Protein AF-A0A945RX82-F1 (afdb_monomer_lite)

Secondary structure (DSSP, 8-state):
-------------------HHHHHHHHHHHHHHHHHHHHHHHHHHHHHHHHHHHHHHHHHHHHHH-BGGGTB-HHHHHHSS--SSGGGGTS-TTSPBPB-TTSGGG--BSB----SSS-TTGGGB-TTS-BPEE-TTTT--EEE-TTTT-TTSTT-EEESSS---SEEEEEEEEES-TT--EEEEEEEEETTEEEEEEE-SSSEEEEEEESEEEEEEEEESSSTTPEEEEEEEEEE-SSEEEEEEEPPPP---PPP-

Structure (mmCIF, N/CA/C/O backbone):
data_AF-A0A945RX82-F1
#
_entry.id   AF-A0A945RX82-F1
#
loop_
_atom_site.group_PDB
_atom_site.id
_atom_site.type_symbol
_atom_site.label_atom_id
_atom_site.label_alt_id
_atom_site.label_comp_id
_atom_site.label_asym_id
_atom_site.label_entity_id
_atom_site.label_seq_id
_atom_site.pdbx_PDB_ins_code
_atom_site.Cartn_x
_atom_site.Cartn_y
_atom_site.Cartn_z
_atom_site.occupancy
_atom_site.B_iso_or_equiv
_atom_site.auth_seq_id
_atom_site.auth_comp_id
_atom_site.auth_asym_id
_atom_site.auth_atom_id
_atom_site.pdbx_PDB_model_num
ATOM 1 N N . MET A 1 1 ? -90.739 -0.731 50.845 1.00 45.44 1 MET A N 1
ATOM 2 C CA . MET A 1 1 ? -90.109 -1.583 49.808 1.00 45.44 1 MET A CA 1
ATOM 3 C C . MET A 1 1 ? -88.637 -1.192 49.695 1.00 45.44 1 MET A C 1
ATOM 5 O O . MET A 1 1 ? -88.349 -0.037 49.974 1.00 45.44 1 MET A O 1
ATOM 9 N N . PRO A 1 2 ? -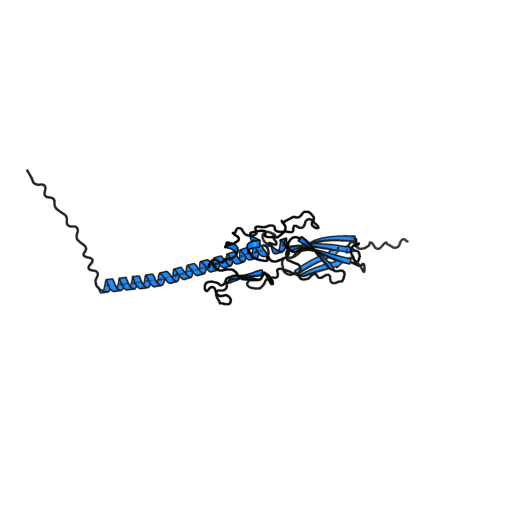87.724 -2.152 49.470 1.00 56.03 2 PRO A N 1
ATOM 10 C CA . PRO A 1 2 ? -86.631 -2.432 50.405 1.00 56.03 2 PRO A CA 1
ATOM 11 C C . PRO A 1 2 ? -85.306 -1.725 50.093 1.00 56.03 2 PRO A C 1
ATOM 13 O O . PRO A 1 2 ? -84.995 -1.409 48.948 1.00 56.03 2 PRO A O 1
ATOM 16 N N . GLU A 1 3 ? -84.527 -1.527 51.157 1.00 50.81 3 GLU A N 1
ATOM 17 C CA . GLU A 1 3 ? -83.170 -0.989 51.152 1.00 50.81 3 GLU A CA 1
ATOM 18 C C . GLU A 1 3 ? -82.205 -1.892 50.372 1.00 50.81 3 GLU A C 1
ATOM 20 O O . GLU A 1 3 ? -82.108 -3.101 50.599 1.00 50.81 3 GLU A O 1
ATOM 25 N N . CYS A 1 4 ? -81.470 -1.285 49.441 1.00 57.72 4 CYS A N 1
ATOM 26 C CA . CYS A 1 4 ? -80.463 -1.949 48.627 1.00 57.72 4 CYS A CA 1
ATOM 27 C C . CYS A 1 4 ? -79.138 -2.008 49.409 1.00 57.72 4 CYS A C 1
ATOM 29 O O . CYS A 1 4 ? -78.383 -1.037 49.470 1.00 57.72 4 CYS A O 1
ATOM 31 N N . GLY A 1 5 ? -78.879 -3.146 50.056 1.00 53.62 5 GLY A N 1
ATOM 32 C CA . GLY A 1 5 ? -77.671 -3.398 50.843 1.00 53.62 5 GLY A CA 1
ATOM 33 C C . GLY A 1 5 ? -76.433 -3.639 49.973 1.00 53.62 5 GLY A C 1
ATOM 34 O O . GLY A 1 5 ? -76.281 -4.690 49.349 1.00 53.62 5 GLY A O 1
ATOM 35 N N . PHE A 1 6 ? -75.503 -2.685 49.982 1.00 58.53 6 PHE A N 1
ATOM 36 C CA . PHE A 1 6 ? -74.199 -2.783 49.326 1.00 58.53 6 PHE A CA 1
ATOM 37 C C . PHE A 1 6 ? -73.251 -3.694 50.132 1.00 58.53 6 PHE A C 1
ATOM 39 O O . PHE A 1 6 ? -72.536 -3.251 51.033 1.00 58.53 6 PHE A O 1
ATOM 46 N N . ARG A 1 7 ? -73.232 -4.999 49.820 1.00 59.47 7 ARG A N 1
ATOM 47 C CA . ARG A 1 7 ? -72.226 -5.943 50.343 1.00 59.47 7 ARG A CA 1
ATOM 48 C C . ARG A 1 7 ? -70.856 -5.644 49.724 1.00 59.47 7 ARG A C 1
ATOM 50 O O . ARG A 1 7 ? -70.555 -6.093 48.619 1.00 59.47 7 ARG A O 1
ATOM 57 N N . ARG A 1 8 ? -69.988 -4.952 50.467 1.00 59.50 8 ARG A N 1
ATOM 58 C CA . ARG A 1 8 ? -68.546 -4.910 50.178 1.00 59.50 8 ARG A CA 1
ATOM 59 C C . ARG A 1 8 ? -67.962 -6.317 50.343 1.00 59.50 8 ARG A C 1
ATOM 61 O O . ARG A 1 8 ? -67.777 -6.783 51.463 1.00 59.50 8 ARG A O 1
ATOM 68 N N . ARG A 1 9 ? -67.659 -6.998 49.232 1.00 62.44 9 ARG A N 1
ATOM 69 C CA . ARG A 1 9 ? -66.735 -8.142 49.237 1.00 62.44 9 ARG A CA 1
ATOM 70 C C . ARG A 1 9 ? -65.340 -7.603 49.545 1.00 62.44 9 ARG A C 1
ATOM 72 O O . ARG A 1 9 ? -64.728 -6.962 48.696 1.00 62.44 9 ARG A O 1
ATOM 79 N N . MET A 1 10 ? -64.860 -7.838 50.763 1.00 52.25 10 MET A N 1
ATOM 80 C CA . MET A 1 10 ? -63.439 -7.714 51.073 1.00 52.25 10 MET A CA 1
ATOM 81 C C . MET A 1 10 ? -62.694 -8.775 50.259 1.00 52.25 10 MET A C 1
ATOM 83 O O . MET A 1 10 ? -62.924 -9.970 50.437 1.00 52.25 10 MET A O 1
ATOM 87 N N . LEU A 1 11 ? -61.839 -8.335 49.337 1.00 57.84 11 LEU A N 1
ATOM 88 C CA . LEU A 1 11 ? -60.805 -9.194 48.773 1.00 57.84 11 LEU A CA 1
ATOM 89 C C . LEU A 1 11 ? -59.853 -9.581 49.916 1.00 57.84 11 LEU A C 1
ATOM 91 O O . LEU A 1 11 ? -59.492 -8.701 50.706 1.00 57.84 11 LEU A O 1
ATOM 95 N N . PRO A 1 12 ? -59.454 -10.858 50.037 1.00 52.34 12 PRO A N 1
ATOM 96 C CA . PRO A 1 12 ? -58.442 -11.249 51.003 1.00 52.34 12 PRO A CA 1
ATOM 97 C C . PRO A 1 12 ? -57.158 -10.474 50.695 1.00 52.34 12 PRO A C 1
ATOM 99 O O . PRO A 1 12 ? -56.583 -10.592 49.613 1.00 52.34 12 PRO A O 1
ATOM 102 N N . ARG A 1 13 ? -56.728 -9.644 51.649 1.00 54.38 13 ARG A N 1
ATOM 103 C CA . ARG A 1 13 ? -55.360 -9.132 51.681 1.00 54.38 13 ARG A CA 1
ATOM 104 C C . ARG A 1 13 ? -54.461 -10.343 51.892 1.00 54.38 13 ARG A C 1
ATOM 106 O O . ARG A 1 13 ? -54.449 -10.915 52.975 1.00 54.38 13 ARG A O 1
ATOM 113 N N . ALA A 1 14 ? -53.748 -10.749 50.848 1.00 54.94 14 ALA A N 1
ATOM 114 C CA . ALA A 1 14 ? -52.583 -11.598 51.009 1.00 54.94 14 ALA A CA 1
ATOM 115 C C . ALA A 1 14 ? -51.533 -10.768 51.757 1.00 54.94 14 ALA A C 1
ATOM 117 O O . ALA A 1 14 ? -50.885 -9.899 51.174 1.00 54.94 14 ALA A O 1
ATOM 118 N N . GLU A 1 15 ? -51.431 -10.967 53.068 1.00 58.09 15 GLU A N 1
ATOM 119 C CA . GLU A 1 15 ? -50.293 -10.478 53.834 1.00 58.09 15 GLU A CA 1
ATOM 120 C C . GLU A 1 15 ? -49.067 -11.284 53.396 1.00 58.09 15 GLU A C 1
ATOM 122 O O . GLU A 1 15 ? -48.858 -12.415 53.829 1.00 58.09 15 GLU A O 1
ATOM 127 N N . LEU A 1 16 ? -48.269 -10.718 52.487 1.00 56.62 16 LEU A N 1
ATOM 128 C CA . LEU A 1 16 ? -46.907 -11.184 52.242 1.00 56.62 16 LEU A CA 1
ATOM 129 C C . LEU A 1 16 ? -46.054 -10.810 53.459 1.00 56.62 16 LEU A C 1
ATOM 131 O O . LEU A 1 16 ? -45.330 -9.817 53.459 1.00 56.62 16 LEU A O 1
ATOM 135 N N . GLY A 1 17 ? -46.168 -11.602 54.522 1.00 57.03 17 GLY A N 1
ATOM 136 C CA . GLY A 1 17 ? -45.203 -11.613 55.610 1.00 57.03 17 GLY A CA 1
ATOM 137 C C . GLY A 1 17 ? -43.915 -12.258 55.116 1.00 57.03 17 GLY A C 1
ATOM 138 O O . GLY A 1 17 ? -43.690 -13.437 55.369 1.00 57.03 17 GLY A O 1
ATOM 139 N N . ALA A 1 18 ? -43.096 -11.513 54.369 1.00 63.62 18 ALA A N 1
ATOM 140 C CA . ALA A 1 18 ? -41.761 -11.970 54.003 1.00 63.62 18 ALA A CA 1
ATOM 141 C C . ALA A 1 18 ? -40.969 -12.186 55.295 1.00 63.62 18 ALA A C 1
ATOM 143 O O . ALA A 1 18 ? -40.738 -11.249 56.065 1.00 63.62 18 ALA A O 1
ATOM 144 N N . SER A 1 19 ? -40.596 -13.434 55.563 1.00 83.00 19 SER A N 1
ATOM 145 C CA . SER A 1 19 ? -39.793 -13.742 56.738 1.00 83.00 19 SER A CA 1
ATOM 146 C C . SER A 1 19 ? -38.407 -13.098 56.581 1.00 83.00 19 SER A C 1
ATOM 148 O O . SER A 1 19 ? -37.850 -13.061 55.483 1.00 83.00 19 SER A O 1
ATOM 150 N N . LEU A 1 20 ? -37.837 -12.577 57.675 1.00 78.50 20 LEU A N 1
ATOM 151 C CA . LEU A 1 20 ? -36.469 -12.031 57.705 1.00 78.50 20 LEU A CA 1
ATOM 152 C C . LEU A 1 20 ? -35.441 -12.876 56.913 1.00 78.50 20 LEU A C 1
ATOM 154 O O . LEU A 1 20 ? -34.701 -12.287 56.127 1.00 78.50 20 LEU A O 1
ATOM 158 N N . PRO A 1 21 ? -35.391 -14.222 57.037 1.00 84.81 21 PRO A N 1
ATOM 159 C CA . PRO A 1 21 ? -34.444 -15.033 56.263 1.00 84.81 21 PRO A CA 1
ATOM 160 C C . PRO A 1 21 ? -34.704 -15.037 54.748 1.00 84.81 21 PRO A C 1
ATOM 162 O O . PRO A 1 21 ? -33.758 -15.087 53.969 1.00 84.81 21 PRO A O 1
ATOM 165 N N . GLU A 1 22 ? -35.954 -14.942 54.307 1.00 80.94 22 GLU A N 1
ATOM 166 C CA . GLU A 1 22 ? -36.323 -14.931 52.886 1.00 80.94 22 GLU A CA 1
ATOM 167 C C . GLU A 1 22 ? -35.919 -13.614 52.210 1.00 80.94 22 GLU A C 1
ATOM 169 O O . GLU A 1 22 ? -35.390 -13.605 51.097 1.00 80.94 22 GLU A O 1
ATOM 174 N N . LEU A 1 23 ? -36.056 -12.505 52.942 1.00 83.56 23 LEU A N 1
ATOM 175 C CA . LEU A 1 23 ? -35.594 -11.186 52.512 1.00 83.56 23 LEU A CA 1
ATOM 176 C C . LEU A 1 23 ? -34.057 -11.131 52.422 1.00 83.56 23 LEU A C 1
ATOM 178 O O . LEU A 1 23 ? -33.517 -10.539 51.488 1.00 83.56 23 LEU A O 1
ATOM 182 N N . VAL A 1 24 ? -33.350 -11.815 53.332 1.00 85.62 24 VAL A N 1
ATOM 183 C CA . VAL A 1 24 ? -31.881 -11.952 53.293 1.00 85.62 24 VAL A CA 1
ATOM 184 C C . VAL A 1 24 ? -31.420 -12.811 52.109 1.00 85.62 24 VAL A C 1
ATOM 186 O O . VAL A 1 24 ? -30.482 -12.422 51.415 1.00 85.62 24 VAL A O 1
ATOM 189 N N . ILE A 1 25 ? -32.085 -13.938 51.827 1.00 86.44 25 ILE A N 1
ATOM 190 C CA . ILE A 1 25 ? -31.752 -14.803 50.680 1.00 86.44 25 ILE A CA 1
ATOM 191 C C . ILE A 1 25 ? -32.001 -14.073 49.356 1.00 86.44 25 ILE A C 1
ATOM 193 O O . ILE A 1 25 ? -31.150 -14.114 48.466 1.00 86.44 25 ILE A O 1
ATOM 197 N N . LEU A 1 26 ? -33.124 -13.360 49.224 1.00 86.88 26 LEU A N 1
ATOM 198 C CA . LEU A 1 26 ? -33.425 -12.579 48.025 1.00 86.88 26 LEU A CA 1
ATOM 199 C C . LEU A 1 26 ? -32.407 -11.449 47.822 1.00 86.88 26 LEU A C 1
ATOM 201 O O . LEU A 1 26 ? -31.893 -11.288 46.717 1.00 86.88 26 LEU A O 1
ATOM 205 N N . ALA A 1 27 ? -32.069 -10.705 48.880 1.00 83.81 27 ALA A N 1
ATOM 206 C CA . ALA A 1 27 ? -31.057 -9.651 48.814 1.00 83.81 27 ALA A CA 1
ATOM 207 C C . ALA A 1 27 ? -29.680 -10.206 48.415 1.00 83.81 27 ALA A C 1
ATOM 209 O O . ALA A 1 27 ? -28.992 -9.605 47.589 1.00 83.81 27 ALA A O 1
ATOM 210 N N . PHE A 1 28 ? -29.302 -11.376 48.938 1.00 87.31 28 PHE A N 1
ATOM 211 C CA . PHE A 1 28 ? -28.062 -12.054 48.569 1.00 87.31 28 PHE A CA 1
ATOM 212 C C . PHE A 1 28 ? -28.058 -12.491 47.096 1.00 87.31 28 PHE A C 1
ATOM 214 O O . PHE A 1 28 ? -27.100 -12.211 46.378 1.00 87.31 28 PHE A O 1
ATOM 221 N N . LEU A 1 29 ? -29.136 -13.114 46.608 1.00 83.75 29 LEU A N 1
ATOM 222 C CA . LEU A 1 29 ? -29.251 -13.541 45.208 1.00 83.75 29 LEU A CA 1
ATOM 223 C C . LEU A 1 29 ? -29.252 -12.359 44.234 1.00 83.75 29 LEU A C 1
ATOM 225 O O . LEU A 1 29 ? -28.604 -12.429 43.190 1.00 83.75 29 LEU A O 1
ATOM 229 N N . VAL A 1 30 ? -29.927 -11.260 44.581 1.00 82.88 30 VAL A N 1
ATOM 230 C CA . VAL A 1 30 ? -29.902 -10.024 43.788 1.00 82.88 30 VAL A CA 1
ATOM 231 C C . VAL A 1 30 ? -28.494 -9.429 43.778 1.00 82.88 30 VAL A C 1
ATOM 233 O O . VAL A 1 30 ? -27.994 -9.094 42.709 1.00 82.88 30 VAL A O 1
ATOM 236 N N . ALA A 1 31 ? -27.814 -9.354 44.926 1.00 78.00 31 ALA A N 1
ATOM 237 C CA . ALA A 1 31 ? -26.447 -8.837 44.997 1.00 78.00 31 ALA A CA 1
ATOM 238 C C . ALA A 1 31 ? -25.464 -9.672 44.154 1.00 78.00 31 ALA A C 1
ATOM 240 O O . ALA A 1 31 ? -24.697 -9.113 43.369 1.00 78.00 31 ALA A O 1
ATOM 241 N N . VAL A 1 32 ? -25.523 -11.005 44.254 1.00 77.75 32 VAL A N 1
ATOM 242 C CA . VAL A 1 32 ? -24.688 -11.918 43.453 1.00 77.75 32 VAL A CA 1
ATOM 243 C C . VAL A 1 32 ? -25.028 -11.822 41.961 1.00 77.75 32 VAL A C 1
ATOM 245 O O . VAL A 1 32 ? -24.122 -11.764 41.128 1.00 77.75 32 VAL A O 1
ATOM 248 N N . GLY A 1 33 ? -26.315 -11.747 41.610 1.00 69.62 33 GLY A N 1
ATOM 249 C CA . GLY A 1 33 ? -26.771 -11.603 40.225 1.00 69.62 33 GLY A CA 1
ATOM 250 C C . GLY A 1 33 ? -26.318 -10.292 39.575 1.00 69.62 33 GLY A C 1
ATOM 251 O O . GLY A 1 33 ? -25.855 -10.297 38.433 1.00 69.62 33 GLY A O 1
ATOM 252 N N . LEU A 1 34 ? -26.379 -9.179 40.314 1.00 71.44 34 LEU A N 1
ATOM 253 C CA . LEU A 1 34 ? -25.907 -7.872 39.846 1.00 71.44 34 LEU A CA 1
ATOM 254 C C . LEU A 1 34 ? -24.382 -7.850 39.650 1.00 71.44 34 LEU A C 1
ATOM 256 O O . LEU A 1 34 ? -23.911 -7.324 38.643 1.00 71.44 34 LEU A O 1
ATOM 260 N N . LEU A 1 35 ? -23.609 -8.466 40.553 1.00 63.44 35 LEU A N 1
ATOM 261 C CA . LEU A 1 35 ? -22.146 -8.556 40.434 1.00 63.44 35 LEU A CA 1
ATOM 262 C C . LEU A 1 35 ? -21.706 -9.423 39.240 1.00 63.44 35 LEU A C 1
ATOM 264 O O . LEU A 1 35 ? -20.811 -9.032 38.491 1.00 63.44 35 LEU A O 1
ATOM 268 N N . GLY A 1 36 ? -22.352 -10.574 39.022 1.00 63.72 36 GLY A N 1
ATOM 269 C CA . GLY A 1 36 ? -22.030 -11.470 37.905 1.00 63.72 36 GLY A CA 1
ATOM 270 C C . GLY A 1 36 ? -22.381 -10.895 36.525 1.00 63.72 36 GLY A C 1
ATOM 271 O O . GLY A 1 36 ? -21.623 -11.071 35.569 1.00 63.72 36 GLY A O 1
ATOM 272 N N . GLY A 1 37 ? -23.499 -10.168 36.412 1.00 64.38 37 GLY A N 1
ATOM 273 C CA . GLY A 1 37 ? -23.963 -9.596 35.142 1.00 64.38 37 GLY A CA 1
ATOM 274 C C . GLY A 1 37 ? -23.051 -8.501 34.572 1.00 64.38 37 GLY A C 1
ATOM 275 O O . GLY A 1 37 ? -22.829 -8.450 33.361 1.00 64.38 37 GLY A O 1
ATOM 276 N N . VAL A 1 38 ? -22.471 -7.657 35.433 1.00 69.62 38 VAL A N 1
ATOM 277 C CA . VAL A 1 38 ? -21.608 -6.536 35.011 1.00 69.62 38 VAL A CA 1
ATOM 278 C C . VAL A 1 38 ? -20.300 -7.030 34.380 1.00 69.62 38 VAL A C 1
ATOM 280 O O . VAL A 1 38 ? -19.895 -6.521 33.334 1.00 69.62 38 VAL A O 1
ATOM 283 N N . SER A 1 39 ? -19.672 -8.064 34.950 1.00 75.94 39 SER A N 1
ATOM 284 C CA . SER A 1 39 ? -18.416 -8.621 34.425 1.00 75.94 39 SER A CA 1
ATOM 285 C C . SER A 1 39 ? -18.594 -9.233 33.028 1.00 75.94 39 SER A C 1
ATOM 287 O O . SER A 1 39 ? -17.802 -8.965 32.120 1.00 75.94 39 SER A O 1
ATOM 289 N N . ALA A 1 40 ? -19.674 -9.989 32.804 1.00 75.62 40 ALA A N 1
ATOM 290 C CA . ALA A 1 40 ? -19.949 -10.592 31.500 1.00 75.62 40 ALA A CA 1
ATOM 291 C C . ALA A 1 40 ? -20.179 -9.535 30.401 1.00 75.62 40 ALA A C 1
ATOM 293 O O . ALA A 1 40 ? -19.632 -9.657 29.302 1.00 75.62 40 ALA A O 1
ATOM 294 N N . ALA A 1 41 ? -20.932 -8.471 30.705 1.00 79.00 41 ALA A N 1
ATOM 295 C CA . ALA A 1 41 ? -21.191 -7.376 29.769 1.00 79.00 41 ALA A CA 1
ATOM 296 C C . ALA A 1 41 ? -19.910 -6.605 29.393 1.00 79.00 41 ALA A C 1
ATOM 298 O O . ALA A 1 41 ? -19.700 -6.266 28.222 1.00 79.00 41 ALA A O 1
ATOM 299 N N . GLN A 1 42 ? -19.015 -6.380 30.360 1.00 84.88 42 GLN A N 1
ATOM 300 C CA . GLN A 1 42 ? -17.716 -5.747 30.117 1.00 84.88 42 GLN A CA 1
ATOM 301 C C . GLN A 1 42 ? -16.832 -6.611 29.211 1.00 84.88 42 GLN A C 1
ATOM 303 O O . GLN A 1 42 ? -16.295 -6.117 28.219 1.00 84.88 42 GLN A O 1
ATOM 308 N N . HIS A 1 43 ? -16.739 -7.917 29.480 1.00 87.19 43 HIS A N 1
ATOM 309 C CA . HIS A 1 43 ? -15.968 -8.834 28.639 1.00 87.19 43 HIS A CA 1
ATOM 310 C C . HIS A 1 43 ? -16.516 -8.936 27.211 1.00 87.19 43 HIS A C 1
ATOM 312 O O . HIS A 1 43 ? -15.733 -8.987 26.261 1.00 87.19 43 HIS A O 1
ATOM 318 N N . ALA A 1 44 ? -17.840 -8.938 27.040 1.00 90.19 44 ALA A N 1
ATOM 319 C CA . ALA A 1 44 ? -18.462 -8.932 25.719 1.00 90.19 44 ALA A CA 1
ATOM 320 C C . ALA A 1 44 ? -18.122 -7.653 24.935 1.00 90.19 44 ALA A C 1
ATOM 322 O O . ALA A 1 44 ? -17.738 -7.731 23.768 1.00 90.19 44 ALA A O 1
ATOM 323 N N . THR A 1 45 ? -18.186 -6.492 25.593 1.00 92.81 45 THR A N 1
ATOM 324 C CA . THR A 1 45 ? -17.849 -5.194 24.985 1.00 92.81 45 THR A CA 1
ATOM 325 C C . THR A 1 45 ? -16.382 -5.131 24.560 1.00 92.81 45 THR A C 1
ATOM 327 O O . THR A 1 45 ? -16.085 -4.723 23.439 1.00 92.81 45 THR A O 1
ATOM 330 N N . LEU A 1 46 ? -15.464 -5.591 25.417 1.00 93.94 46 LEU A N 1
ATOM 331 C CA . LEU A 1 46 ? -14.033 -5.641 25.105 1.00 93.94 46 LEU A CA 1
ATOM 332 C C . LEU A 1 46 ? -13.754 -6.525 23.889 1.00 93.94 46 LEU A C 1
ATOM 334 O O . LEU A 1 46 ? -13.101 -6.085 22.949 1.00 93.94 46 LEU A O 1
ATOM 338 N N . ARG A 1 47 ? -14.314 -7.742 23.866 1.00 94.62 47 ARG A N 1
ATOM 339 C CA . ARG A 1 47 ? -14.176 -8.653 22.720 1.00 94.62 47 ARG A CA 1
ATOM 340 C C . ARG A 1 47 ? -14.705 -8.025 21.436 1.00 94.62 47 ARG A C 1
ATOM 342 O O . ARG A 1 47 ? -14.065 -8.153 20.399 1.00 94.62 47 ARG A O 1
ATOM 349 N N . HIS A 1 48 ? -15.850 -7.347 21.507 1.00 96.94 48 HIS A N 1
ATOM 350 C CA . HIS A 1 48 ? -16.421 -6.672 20.348 1.00 96.94 48 HIS A CA 1
ATOM 351 C C . HIS A 1 48 ? -15.473 -5.604 19.797 1.00 96.94 48 HIS A C 1
ATOM 353 O O . HIS A 1 48 ? -15.145 -5.655 18.615 1.00 96.94 48 HIS A O 1
ATOM 359 N N . ARG A 1 49 ? -14.983 -4.697 20.652 1.00 97.25 49 ARG A N 1
ATOM 360 C CA . ARG A 1 49 ? -14.037 -3.644 20.251 1.00 97.25 49 ARG A CA 1
ATOM 361 C C . ARG A 1 49 ? -12.758 -4.227 19.662 1.00 97.25 49 ARG A C 1
ATOM 363 O O . ARG A 1 49 ? -12.388 -3.857 18.560 1.00 97.25 49 ARG A O 1
ATOM 370 N N . THR A 1 50 ? -12.159 -5.223 20.316 1.00 97.38 50 THR A N 1
ATOM 371 C CA . THR A 1 50 ? -10.967 -5.916 19.802 1.00 97.38 50 THR A CA 1
ATOM 372 C C . THR A 1 50 ? -11.187 -6.492 18.400 1.00 97.38 50 THR A C 1
ATOM 374 O O . THR A 1 50 ? -10.333 -6.346 17.528 1.00 97.38 50 THR A O 1
ATOM 377 N N . GLU A 1 51 ? -12.319 -7.155 18.153 1.00 97.81 51 GLU A N 1
ATOM 378 C CA . GLU A 1 51 ? -12.606 -7.729 16.835 1.00 97.81 51 GLU A CA 1
ATOM 379 C C . GLU A 1 51 ? -12.892 -6.666 15.770 1.00 97.81 51 GLU A C 1
ATOM 381 O O . GLU A 1 51 ? -12.511 -6.853 14.611 1.00 97.81 51 GLU A O 1
ATOM 386 N N . GLN A 1 52 ? -13.521 -5.549 16.139 1.00 97.94 52 GLN A N 1
ATOM 387 C CA . GLN A 1 52 ? -13.715 -4.417 15.233 1.00 97.94 52 GLN A CA 1
ATOM 388 C C . GLN A 1 52 ? -12.383 -3.735 14.897 1.00 97.94 52 GLN A C 1
ATOM 390 O O . GLN A 1 52 ? -12.076 -3.599 13.715 1.00 97.94 52 GLN A O 1
ATOM 395 N N . THR A 1 53 ? -11.516 -3.479 15.882 1.00 98.00 53 THR A N 1
ATOM 396 C CA . THR A 1 53 ? -10.157 -2.961 15.653 1.00 98.00 53 THR A CA 1
ATOM 397 C C . THR A 1 53 ? -9.367 -3.867 14.708 1.00 98.00 53 THR A C 1
ATOM 399 O O . THR A 1 53 ? -8.766 -3.402 13.747 1.00 98.00 53 THR A O 1
ATOM 402 N N . LYS A 1 54 ? -9.415 -5.195 14.888 1.00 97.94 54 LYS A N 1
ATOM 403 C CA . LYS A 1 54 ? -8.759 -6.138 13.958 1.00 97.94 54 LYS A CA 1
ATOM 404 C C . LYS A 1 54 ? -9.307 -6.065 12.535 1.00 97.94 54 LYS A C 1
ATOM 406 O O . LYS A 1 54 ? -8.589 -6.363 11.580 1.00 97.94 54 LYS A O 1
ATOM 411 N N . LYS A 1 55 ? -10.605 -5.807 12.363 1.00 97.56 55 LYS A N 1
ATOM 412 C CA . LYS A 1 55 ? -11.206 -5.638 11.031 1.00 97.56 55 LYS A CA 1
ATOM 413 C C . LYS A 1 55 ? -10.762 -4.320 10.417 1.00 97.56 55 LYS A C 1
ATOM 415 O O . LYS A 1 55 ? -10.361 -4.317 9.261 1.00 97.56 55 LYS A O 1
ATOM 420 N N . GLU A 1 56 ? -10.780 -3.246 11.192 1.00 97.69 56 GLU A N 1
ATOM 421 C CA . GLU A 1 56 ? -10.344 -1.930 10.750 1.00 97.69 56 GLU A CA 1
ATOM 422 C C . GLU A 1 56 ? -8.870 -1.922 10.340 1.00 97.69 56 GLU A C 1
ATOM 424 O O . GLU A 1 56 ? -8.563 -1.531 9.220 1.00 97.69 56 GLU A O 1
ATOM 429 N N . LEU A 1 57 ? -7.977 -2.465 11.168 1.00 97.19 57 LEU A N 1
ATOM 430 C CA . LEU A 1 57 ? -6.557 -2.606 10.843 1.00 97.19 57 LEU A CA 1
ATOM 431 C C . LEU A 1 57 ? -6.326 -3.339 9.512 1.00 97.19 57 LEU A C 1
ATOM 433 O O . LEU A 1 57 ? -5.490 -2.936 8.707 1.00 97.19 57 LEU A O 1
ATOM 437 N N . ARG A 1 58 ? -7.111 -4.390 9.242 1.00 96.00 58 ARG A N 1
ATOM 438 C CA . ARG A 1 58 ? -7.075 -5.106 7.958 1.00 96.00 58 ARG A CA 1
ATOM 439 C C . ARG A 1 58 ? -7.556 -4.246 6.795 1.00 96.00 58 ARG A C 1
ATOM 441 O O . ARG A 1 58 ? -6.987 -4.345 5.714 1.00 96.00 58 ARG A O 1
ATOM 448 N N . LEU A 1 59 ? -8.597 -3.440 6.995 1.00 96.75 59 LEU A N 1
ATOM 449 C CA . LEU A 1 59 ? -9.106 -2.527 5.971 1.00 96.75 59 LEU A CA 1
ATOM 450 C C . LEU A 1 59 ? -8.092 -1.427 5.654 1.00 96.75 59 LEU A C 1
ATOM 452 O O . LEU A 1 59 ? -7.809 -1.201 4.483 1.00 96.75 59 LEU A O 1
ATOM 456 N N . ILE A 1 60 ? -7.503 -0.803 6.677 1.00 97.25 60 ILE A N 1
ATOM 457 C CA . ILE A 1 60 ? -6.465 0.221 6.503 1.00 97.25 60 ILE A CA 1
ATOM 458 C C . ILE A 1 60 ? -5.264 -0.379 5.772 1.00 97.25 60 ILE A C 1
ATOM 460 O O . ILE A 1 60 ? -4.801 0.176 4.781 1.00 97.25 60 ILE A O 1
ATOM 464 N N . TYR A 1 61 ? -4.800 -1.555 6.191 1.00 95.50 61 TYR A N 1
ATOM 465 C CA . TYR A 1 61 ? -3.676 -2.211 5.533 1.00 95.50 61 TYR A CA 1
ATOM 466 C C . TYR A 1 61 ? -3.965 -2.582 4.069 1.00 95.50 61 TYR A C 1
ATOM 468 O O . TYR A 1 61 ? -3.103 -2.416 3.210 1.00 95.50 61 TYR A O 1
ATOM 476 N N . ARG A 1 62 ? -5.184 -3.034 3.748 1.00 95.31 62 ARG A N 1
ATOM 477 C CA . ARG A 1 62 ? -5.602 -3.258 2.352 1.00 95.31 62 ARG A CA 1
ATOM 478 C C . ARG A 1 62 ? -5.668 -1.964 1.547 1.00 95.31 62 ARG A C 1
ATOM 480 O O . ARG A 1 62 ? -5.318 -1.971 0.377 1.00 95.31 62 ARG A O 1
ATOM 487 N N . ALA A 1 63 ? -6.081 -0.852 2.149 1.00 96.94 63 ALA A N 1
ATOM 488 C CA . ALA A 1 63 ? -6.028 0.449 1.486 1.00 96.94 63 ALA A CA 1
ATOM 489 C C . ALA A 1 63 ? -4.579 0.887 1.201 1.00 96.94 63 ALA A C 1
ATOM 491 O O . ALA A 1 63 ? -4.315 1.477 0.157 1.00 96.94 63 ALA A O 1
ATOM 492 N N . LEU A 1 64 ? -3.637 0.558 2.092 1.00 96.19 64 LEU A N 1
ATOM 493 C CA . LEU A 1 64 ? -2.211 0.837 1.909 1.00 96.19 64 LEU A CA 1
ATOM 494 C C . LEU A 1 64 ? -1.585 -0.016 0.797 1.00 96.19 64 LEU A C 1
ATOM 496 O O . LEU A 1 64 ? -0.978 0.532 -0.117 1.00 96.19 64 LEU A O 1
ATOM 500 N N . MET A 1 65 ? -1.732 -1.340 0.879 1.00 94.31 65 MET A N 1
ATOM 501 C CA . MET A 1 65 ? -0.985 -2.300 0.047 1.00 94.31 65 MET A CA 1
ATOM 502 C C . MET A 1 65 ? -1.782 -2.865 -1.134 1.00 94.31 65 MET A C 1
ATOM 504 O O . MET A 1 65 ? -1.248 -3.617 -1.949 1.00 94.31 65 MET A O 1
ATOM 508 N N . GLY A 1 66 ? -3.072 -2.555 -1.198 1.00 94.25 66 GLY A N 1
ATOM 509 C CA . GLY A 1 66 ? -4.004 -3.125 -2.154 1.00 94.25 66 GLY A CA 1
ATOM 510 C C . GLY A 1 66 ? -4.647 -4.432 -1.696 1.00 94.25 66 GLY A C 1
ATOM 511 O O . GLY A 1 66 ? -4.408 -4.957 -0.604 1.00 94.25 66 GLY A O 1
ATOM 512 N N . ASP A 1 67 ? -5.500 -4.962 -2.566 1.00 91.62 67 ASP A N 1
ATOM 513 C CA . ASP A 1 67 ? -6.183 -6.236 -2.384 1.00 91.62 67 ASP A CA 1
ATOM 514 C C . ASP A 1 67 ? -6.140 -7.006 -3.716 1.00 91.62 67 ASP A C 1
ATOM 516 O O . ASP A 1 67 ? -6.753 -6.579 -4.704 1.00 91.62 67 ASP A O 1
ATOM 520 N N . PRO A 1 68 ? -5.421 -8.144 -3.777 1.00 86.81 68 PRO A N 1
ATOM 521 C CA . PRO A 1 68 ? -5.305 -8.928 -5.000 1.00 86.81 68 PRO A CA 1
ATOM 522 C C . PRO A 1 68 ? -6.650 -9.500 -5.465 1.00 86.81 68 PRO A C 1
ATOM 524 O O . PRO A 1 68 ? -6.782 -9.827 -6.641 1.00 86.81 68 PRO A O 1
ATOM 527 N N . ALA A 1 69 ? -7.656 -9.606 -4.587 1.00 89.88 69 ALA A N 1
ATOM 528 C CA . ALA A 1 69 ? -8.978 -10.105 -4.958 1.00 89.88 69 ALA A CA 1
ATOM 529 C C . ALA A 1 69 ? -9.750 -9.146 -5.880 1.00 89.88 69 ALA A C 1
ATOM 531 O O . ALA A 1 69 ? -10.633 -9.591 -6.610 1.00 89.88 69 ALA A O 1
ATOM 532 N N . VAL A 1 70 ? -9.425 -7.850 -5.854 1.00 89.00 70 VAL A N 1
ATOM 533 C CA . VAL A 1 70 ? -10.055 -6.813 -6.694 1.00 89.00 70 VAL A CA 1
ATOM 534 C C . VAL A 1 70 ? -9.052 -6.116 -7.615 1.00 89.00 70 VAL A C 1
ATOM 536 O O . VAL A 1 70 ? -9.344 -5.055 -8.154 1.00 89.00 70 VAL A O 1
ATOM 539 N N . ASP A 1 71 ? -7.875 -6.720 -7.795 1.00 89.75 71 ASP A N 1
ATOM 540 C CA . ASP A 1 71 ? -6.806 -6.244 -8.677 1.00 89.75 71 ASP A CA 1
ATOM 541 C C . ASP A 1 71 ? -6.345 -4.796 -8.409 1.00 89.75 71 ASP A C 1
ATOM 543 O O . ASP A 1 71 ? -5.996 -4.051 -9.320 1.00 89.75 71 ASP A O 1
ATOM 547 N N . THR A 1 72 ? -6.316 -4.387 -7.137 1.00 92.75 72 THR A N 1
ATOM 548 C CA . THR A 1 72 ? -5.791 -3.074 -6.728 1.00 92.75 72 THR A CA 1
ATOM 549 C C . THR A 1 72 ? -4.454 -3.216 -6.012 1.00 92.75 72 THR A C 1
ATOM 551 O O . THR A 1 72 ? -4.230 -4.186 -5.285 1.00 92.75 72 THR A O 1
ATOM 554 N N . PHE A 1 73 ? -3.568 -2.240 -6.210 1.00 94.19 73 PHE A N 1
ATOM 555 C CA . PHE A 1 73 ? -2.290 -2.120 -5.502 1.00 94.19 73 PHE A CA 1
ATOM 556 C C . PHE A 1 73 ? -2.346 -1.110 -4.342 1.00 94.19 73 PHE A C 1
ATOM 558 O O . PHE A 1 73 ? -1.347 -0.910 -3.651 1.00 94.19 73 PHE A O 1
ATOM 565 N N . GLY A 1 74 ? -3.514 -0.498 -4.113 1.00 96.00 74 GLY A N 1
ATOM 566 C CA . GLY A 1 74 ? -3.724 0.480 -3.051 1.00 96.00 74 GLY A CA 1
ATOM 567 C C . GLY A 1 74 ? -2.823 1.707 -3.173 1.00 96.00 74 GLY A C 1
ATOM 568 O O . GLY A 1 74 ? -2.236 1.987 -4.217 1.00 96.00 74 GLY A O 1
ATOM 569 N N . PHE A 1 75 ? -2.694 2.422 -2.061 1.00 97.38 75 PHE A N 1
ATOM 570 C CA . PHE A 1 75 ? -1.935 3.663 -1.978 1.00 97.38 75 PHE A CA 1
ATOM 571 C C . PHE A 1 75 ? -0.474 3.505 -2.432 1.00 97.38 75 PHE A C 1
ATOM 573 O O . PHE A 1 75 ? 0.021 4.321 -3.209 1.00 97.38 75 PHE A O 1
ATOM 580 N N . VAL A 1 76 ? 0.215 2.452 -1.972 1.00 96.38 76 VAL A N 1
ATOM 581 C CA . VAL A 1 76 ? 1.624 2.197 -2.320 1.00 96.38 76 VAL A CA 1
ATOM 582 C C . VAL A 1 76 ? 1.777 1.916 -3.810 1.00 96.38 76 VAL A C 1
ATOM 584 O O . VAL A 1 76 ? 2.738 2.377 -4.413 1.00 96.38 76 VAL A O 1
ATOM 587 N N . GLY A 1 77 ? 0.822 1.214 -4.417 1.00 96.06 77 GLY A N 1
ATOM 588 C CA . GLY A 1 77 ? 0.807 0.966 -5.853 1.00 96.06 77 GLY A CA 1
ATOM 589 C C . GLY A 1 77 ? 0.750 2.216 -6.707 1.00 96.06 77 GLY A C 1
ATOM 590 O O . GLY A 1 77 ? 1.481 2.339 -7.689 1.00 96.06 77 GLY A O 1
ATOM 591 N N . ASP A 1 78 ? -0.130 3.131 -6.316 1.00 97.25 78 ASP A N 1
ATOM 592 C CA . ASP A 1 78 ? -0.435 4.316 -7.107 1.00 97.25 78 ASP A CA 1
ATOM 593 C C . ASP A 1 78 ? 0.611 5.426 -6.903 1.00 97.25 78 ASP A C 1
ATOM 595 O O . ASP A 1 78 ? 0.971 6.149 -7.840 1.00 97.25 78 ASP A O 1
ATOM 599 N N . LEU A 1 79 ? 1.150 5.548 -5.684 1.00 97.50 79 LEU A N 1
ATOM 600 C CA . LEU A 1 79 ? 2.095 6.605 -5.307 1.00 97.50 79 LEU A CA 1
ATOM 601 C C . LEU A 1 79 ? 3.550 6.136 -5.194 1.00 97.50 79 LEU A C 1
ATOM 603 O O . LEU A 1 79 ? 4.454 6.967 -5.221 1.00 97.50 79 LEU A O 1
ATOM 607 N N . GLY A 1 80 ? 3.799 4.832 -5.094 1.00 95.75 80 GLY A N 1
ATOM 608 C CA . GLY A 1 80 ? 5.140 4.259 -4.955 1.00 95.75 80 GLY A CA 1
ATOM 609 C C . GLY A 1 80 ? 5.758 4.396 -3.561 1.00 95.75 80 GLY A C 1
ATOM 610 O O . GLY A 1 80 ? 6.942 4.115 -3.372 1.00 95.75 80 GLY A O 1
ATOM 611 N N . GLU A 1 81 ? 4.986 4.839 -2.572 1.00 95.06 81 GLU A N 1
ATOM 612 C CA . GLU A 1 81 ? 5.450 5.054 -1.204 1.00 95.06 81 GLU A CA 1
ATOM 613 C C . GLU A 1 81 ? 4.316 4.887 -0.190 1.00 95.06 81 GLU A C 1
ATOM 615 O O . GLU A 1 81 ? 3.137 4.924 -0.539 1.00 95.06 81 GLU A O 1
ATOM 620 N N . LEU A 1 82 ? 4.679 4.693 1.079 1.00 95.62 82 LEU A N 1
ATOM 621 C CA . LEU A 1 82 ? 3.721 4.740 2.178 1.00 95.62 82 LEU A CA 1
ATOM 622 C C . LEU A 1 82 ? 3.290 6.192 2.433 1.00 95.62 82 LEU A C 1
ATOM 624 O O . LEU A 1 82 ? 4.098 7.111 2.273 1.00 95.62 82 LEU A O 1
ATOM 628 N N . PRO A 1 83 ? 2.037 6.427 2.858 1.00 96.25 83 PRO A N 1
ATOM 629 C CA . PRO A 1 83 ? 1.591 7.771 3.176 1.00 96.25 83 PRO A CA 1
ATOM 630 C C . PRO A 1 83 ? 2.378 8.325 4.362 1.00 96.25 83 PRO A C 1
ATOM 632 O O . PRO A 1 83 ? 2.686 7.606 5.307 1.00 96.25 83 PRO A O 1
ATOM 635 N N . ALA A 1 84 ? 2.602 9.638 4.389 1.00 94.81 84 ALA A N 1
ATOM 636 C CA . ALA A 1 84 ? 3.191 10.283 5.565 1.00 94.81 84 ALA A CA 1
ATOM 637 C C . ALA A 1 84 ? 2.335 10.109 6.840 1.00 94.81 84 ALA A C 1
ATOM 639 O O . ALA A 1 84 ? 2.865 10.167 7.950 1.00 94.81 84 ALA A O 1
ATOM 640 N N . ARG A 1 85 ? 1.015 9.936 6.673 1.00 95.44 85 ARG A N 1
ATOM 641 C CA . ARG A 1 85 ? 0.011 9.800 7.737 1.00 95.44 85 ARG A CA 1
ATOM 642 C C . ARG A 1 85 ? -1.266 9.130 7.206 1.00 95.44 85 ARG A C 1
ATOM 644 O O . ARG A 1 85 ? -1.578 9.272 6.023 1.00 95.44 85 ARG A O 1
ATOM 651 N N . LEU A 1 86 ? -2.017 8.425 8.054 1.00 97.12 86 LEU A N 1
ATOM 652 C CA . LEU A 1 86 ? -3.170 7.606 7.631 1.00 97.12 86 LEU A CA 1
ATOM 653 C C . LEU A 1 86 ? -4.312 8.410 6.997 1.00 97.12 86 LEU A C 1
ATOM 655 O O . LEU A 1 86 ? -5.064 7.883 6.183 1.00 97.12 86 LEU A O 1
ATOM 659 N N . GLU A 1 87 ? -4.411 9.699 7.301 1.00 97.50 87 GLU A N 1
ATOM 660 C CA . GLU A 1 87 ? -5.393 10.614 6.724 1.00 97.50 87 GLU A CA 1
ATOM 661 C C . GLU A 1 87 ? -5.261 10.714 5.202 1.00 97.50 87 GLU A C 1
ATOM 663 O O . GLU A 1 87 ? -6.258 10.940 4.517 1.00 97.50 87 GLU A O 1
ATOM 668 N N . HIS A 1 88 ? -4.065 10.477 4.648 1.00 97.62 88 HIS A N 1
ATOM 669 C CA . HIS A 1 88 ? -3.855 10.488 3.199 1.00 97.62 88 HIS A CA 1
ATOM 670 C C . HIS A 1 88 ? -4.545 9.320 2.468 1.00 97.62 88 HIS A C 1
ATOM 672 O O . HIS A 1 88 ? -4.677 9.336 1.244 1.00 97.62 88 HIS A O 1
ATOM 678 N N . LEU A 1 89 ? -5.053 8.327 3.206 1.00 97.81 89 LEU A N 1
ATOM 679 C CA . LEU A 1 89 ? -5.932 7.300 2.648 1.00 97.81 89 LEU A CA 1
ATOM 680 C C . LEU A 1 89 ? -7.340 7.834 2.349 1.00 97.81 89 LEU A C 1
ATOM 682 O O . LEU A 1 89 ? -8.069 7.232 1.566 1.00 97.81 89 LEU A O 1
ATOM 686 N N . VAL A 1 90 ? -7.735 8.946 2.968 1.00 98.12 90 VAL A N 1
ATOM 687 C CA . VAL A 1 90 ? -9.074 9.541 2.844 1.00 98.12 90 VAL A CA 1
ATOM 688 C C . VAL A 1 90 ? -9.029 10.844 2.048 1.00 98.12 90 VAL A C 1
ATOM 690 O O . VAL A 1 90 ? -9.922 11.111 1.251 1.00 98.12 90 VAL A O 1
ATOM 693 N N . VAL A 1 91 ? -7.987 11.654 2.230 1.00 97.31 91 VAL A N 1
ATOM 694 C CA . VAL A 1 91 ? -7.815 12.936 1.534 1.00 97.31 91 VAL A CA 1
ATOM 695 C C . VAL A 1 91 ? -6.507 12.961 0.755 1.00 97.31 91 VAL A C 1
ATOM 697 O O . VAL A 1 91 ? -5.515 12.395 1.196 1.00 97.31 91 VAL A O 1
ATOM 700 N N . SER A 1 92 ? -6.475 13.641 -0.389 1.00 96.06 92 SER A N 1
ATOM 701 C CA . SER A 1 92 ? -5.290 13.664 -1.258 1.00 96.06 92 SER A CA 1
ATOM 702 C C . SER A 1 92 ? -4.078 14.353 -0.634 1.00 96.06 92 SER A C 1
ATOM 704 O O . SER A 1 92 ? -2.944 13.989 -0.926 1.00 96.06 92 SER A O 1
ATOM 706 N N . GLY A 1 93 ? -4.295 15.360 0.216 1.00 92.75 93 GLY A N 1
ATOM 707 C CA . GLY A 1 93 ? -3.207 16.203 0.708 1.00 92.75 93 GLY A CA 1
ATOM 708 C C . GLY A 1 93 ? -2.463 16.871 -0.453 1.00 92.75 93 GLY A C 1
ATOM 709 O O . GLY A 1 93 ? -3.085 17.529 -1.284 1.00 92.75 93 GLY A O 1
ATOM 710 N N . GLU A 1 94 ? -1.144 16.682 -0.496 1.00 93.50 94 GLU A N 1
ATOM 711 C CA . GLU A 1 94 ? -0.239 17.277 -1.493 1.00 93.50 94 GLU A CA 1
ATOM 712 C C . GLU A 1 94 ? 0.052 16.359 -2.692 1.00 93.50 94 GLU A C 1
ATOM 714 O O . GLU A 1 94 ? 0.785 16.748 -3.600 1.00 93.50 94 GLU A O 1
ATOM 719 N N . TYR A 1 95 ? -0.504 15.144 -2.719 1.00 96.75 95 TYR A N 1
ATOM 720 C CA . TYR A 1 95 ? -0.235 14.208 -3.806 1.00 96.75 95 TYR A CA 1
ATOM 721 C C . TYR A 1 95 ? -0.874 14.658 -5.128 1.00 96.75 95 TYR A C 1
ATOM 723 O O . TYR A 1 95 ? -1.997 15.177 -5.126 1.00 96.75 95 TYR A O 1
ATOM 731 N N . PRO A 1 96 ? -0.201 14.428 -6.272 1.00 97.06 96 PRO A N 1
ATOM 732 C CA . PRO A 1 96 ? -0.779 14.707 -7.581 1.00 97.06 96 PRO A CA 1
ATOM 733 C C . PRO A 1 96 ? -2.021 13.839 -7.808 1.00 97.06 96 PRO A C 1
ATOM 735 O O . PRO A 1 96 ? -2.084 12.705 -7.338 1.00 97.06 96 PRO A O 1
ATOM 738 N N . ALA A 1 97 ? -3.011 14.356 -8.536 1.00 97.31 97 ALA A N 1
ATOM 739 C CA . ALA A 1 97 ? -4.197 13.582 -8.894 1.00 97.31 97 ALA A CA 1
ATOM 740 C C . ALA A 1 97 ? -3.829 12.399 -9.800 1.00 97.31 97 ALA A C 1
ATOM 742 O O . ALA A 1 97 ? -2.949 12.524 -10.654 1.00 97.31 97 ALA A O 1
ATOM 743 N N . TYR A 1 98 ? -4.529 11.275 -9.638 1.00 97.00 98 TYR A N 1
ATOM 744 C CA . TYR A 1 98 ? -4.308 10.103 -10.476 1.00 97.00 98 TYR A CA 1
ATOM 745 C C . TYR A 1 98 ? -4.531 10.398 -11.963 1.00 97.00 98 TYR A C 1
ATOM 747 O O . TYR A 1 98 ? -5.567 10.938 -12.361 1.00 97.00 98 TYR A O 1
ATOM 755 N N . THR A 1 99 ? -3.577 9.999 -12.799 1.00 97.06 99 THR A N 1
ATOM 756 C CA . THR A 1 99 ? -3.668 10.101 -14.257 1.00 97.06 99 THR A CA 1
ATOM 757 C C . THR A 1 99 ? -2.929 8.946 -14.919 1.00 97.06 99 THR A C 1
ATOM 759 O O . THR A 1 99 ? -1.946 8.435 -14.399 1.00 97.06 99 THR A O 1
ATOM 762 N N . THR A 1 100 ? -3.405 8.528 -16.090 1.00 95.62 100 THR A N 1
ATOM 763 C CA . THR A 1 100 ? -2.697 7.615 -17.007 1.00 95.62 100 THR A CA 1
ATOM 764 C C . THR A 1 100 ? -2.059 8.370 -18.175 1.00 95.62 100 THR A C 1
ATOM 766 O O . THR A 1 100 ? -1.261 7.822 -18.934 1.00 95.62 100 THR A O 1
ATOM 769 N N . SER A 1 101 ? -2.429 9.640 -18.358 1.00 93.94 101 SER A N 1
ATOM 770 C CA . SER A 1 101 ? -2.008 10.447 -19.500 1.00 93.94 101 SER A CA 1
ATOM 771 C C . SER A 1 101 ? -0.598 10.979 -19.290 1.00 93.94 101 SER A C 1
ATOM 773 O O . SER A 1 101 ? -0.328 11.631 -18.287 1.00 93.94 101 SER A O 1
ATOM 775 N N . GLY A 1 102 ? 0.276 10.742 -20.269 1.00 87.81 102 GLY A N 1
ATOM 776 C CA . GLY A 1 102 ? 1.667 11.202 -20.237 1.00 87.81 102 GLY A CA 1
ATOM 777 C C . GLY A 1 102 ? 2.658 10.210 -19.626 1.00 87.81 102 GLY A C 1
ATOM 778 O O . GLY A 1 102 ? 3.852 10.482 -19.676 1.00 87.81 102 GLY A O 1
ATOM 779 N N . HIS A 1 103 ? 2.191 9.061 -19.125 1.00 90.38 103 HIS A N 1
ATOM 780 C CA . HIS A 1 103 ? 3.044 8.005 -18.572 1.00 90.38 103 HIS A CA 1
ATOM 781 C C . HIS A 1 103 ? 3.376 6.918 -19.594 1.00 90.38 103 HIS A C 1
ATOM 783 O O . HIS A 1 103 ? 2.604 6.633 -20.522 1.00 90.38 103 HIS A O 1
ATOM 789 N N . VAL A 1 104 ? 4.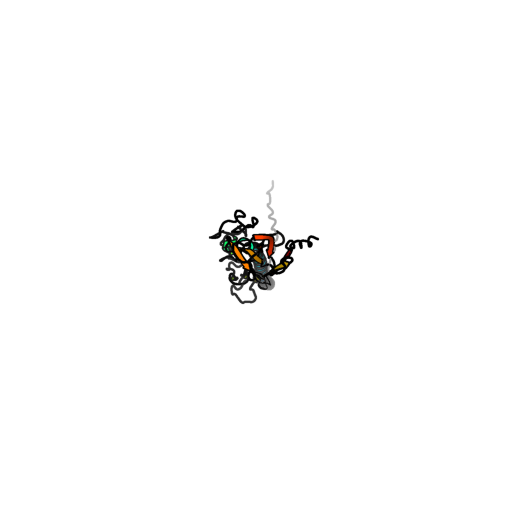518 6.256 -19.407 1.00 88.81 104 VAL A N 1
ATOM 790 C CA . VAL A 1 104 ? 4.934 5.138 -20.259 1.00 88.81 104 VAL A CA 1
ATOM 791 C C . VAL A 1 104 ? 3.885 4.021 -20.199 1.00 88.81 104 VAL A C 1
ATOM 793 O O . VAL A 1 104 ? 3.477 3.576 -19.131 1.00 88.81 104 VAL A O 1
ATOM 796 N N . LEU A 1 105 ? 3.430 3.563 -21.374 1.00 89.38 105 LEU A N 1
ATOM 797 C CA . LEU A 1 105 ? 2.347 2.575 -21.531 1.00 89.38 105 LEU A CA 1
ATOM 798 C C . LEU A 1 105 ? 0.995 2.965 -20.906 1.00 89.38 105 LEU A C 1
ATOM 800 O O . LEU A 1 105 ? 0.112 2.114 -20.824 1.00 89.38 105 LEU A O 1
ATOM 804 N N . GLY A 1 106 ? 0.801 4.225 -20.514 1.00 92.00 106 GLY A N 1
ATOM 805 C CA . GLY A 1 106 ? -0.429 4.658 -19.854 1.00 92.00 106 GLY A CA 1
ATOM 806 C C . GLY A 1 106 ? -0.623 4.039 -18.469 1.00 92.00 106 GLY A C 1
ATOM 807 O O . GLY A 1 106 ? -1.762 3.871 -18.036 1.00 92.00 106 GLY A O 1
ATOM 808 N N . VAL A 1 107 ? 0.466 3.659 -17.791 1.00 92.62 107 VAL A N 1
ATOM 809 C CA . VAL A 1 107 ? 0.402 3.225 -16.391 1.00 92.62 107 VAL A CA 1
ATOM 810 C C . VAL A 1 107 ? -0.096 4.386 -15.545 1.00 92.62 107 VAL A C 1
ATOM 812 O O . VAL A 1 107 ? 0.428 5.493 -15.636 1.00 92.62 107 VAL A O 1
ATOM 815 N N . GLY A 1 108 ? -1.143 4.140 -14.762 1.00 93.38 108 GLY A N 1
ATOM 816 C CA . GLY A 1 108 ? -1.711 5.169 -13.909 1.00 93.38 108 GLY A CA 1
ATOM 817 C C . GLY A 1 108 ? -0.872 5.396 -12.659 1.00 93.38 108 GLY A C 1
ATOM 818 O O . GLY A 1 108 ? -0.413 4.439 -12.038 1.00 93.38 108 GLY A O 1
ATOM 819 N N . MET A 1 109 ? -0.670 6.664 -12.318 1.00 95.50 109 MET A N 1
ATOM 820 C CA . MET A 1 109 ? 0.099 7.111 -11.159 1.00 95.50 109 MET A CA 1
ATOM 821 C C . MET A 1 109 ? -0.583 8.325 -10.532 1.00 95.50 109 MET A C 1
ATOM 823 O O . MET A 1 109 ? -1.292 9.059 -11.221 1.00 95.50 109 MET A O 1
ATOM 827 N N . GLY A 1 110 ? -0.359 8.544 -9.238 1.00 97.31 110 GLY A N 1
ATOM 828 C CA . GLY A 1 110 ? -0.961 9.647 -8.483 1.00 97.31 110 GLY A CA 1
ATOM 829 C C . GLY A 1 110 ? -2.015 9.164 -7.491 1.00 97.31 110 GLY A C 1
ATOM 830 O O . GLY A 1 110 ? -2.258 7.977 -7.341 1.00 97.31 110 GLY A O 1
ATOM 831 N N . TRP A 1 111 ? -2.644 10.073 -6.761 1.00 98.06 111 TRP A N 1
ATOM 832 C CA . TRP A 1 111 ? -3.626 9.724 -5.743 1.00 98.06 111 TRP A CA 1
ATOM 833 C C . TRP A 1 111 ? -4.969 9.355 -6.385 1.00 98.06 111 TRP A C 1
ATOM 835 O O . TRP A 1 111 ? -5.640 10.216 -6.959 1.00 98.06 111 TRP A O 1
ATOM 845 N N . ALA A 1 112 ? -5.356 8.078 -6.282 1.00 97.00 112 ALA A N 1
ATOM 846 C CA . ALA A 1 112 ? -6.599 7.520 -6.831 1.00 97.00 112 ALA A CA 1
ATOM 847 C C . ALA A 1 112 ? -7.743 7.429 -5.804 1.00 97.00 112 ALA A C 1
ATOM 849 O O . ALA A 1 112 ? -8.781 6.825 -6.078 1.00 97.00 112 ALA A O 1
ATOM 850 N N . GLY A 1 113 ? -7.532 7.973 -4.603 1.00 93.50 113 GLY A N 1
ATOM 851 C CA . GLY A 1 113 ? -8.449 7.831 -3.481 1.00 93.50 113 GLY A CA 1
ATOM 852 C C . GLY A 1 113 ? -9.782 8.587 -3.633 1.00 93.50 113 GLY A C 1
ATOM 853 O O . GLY A 1 113 ? -10.073 9.184 -4.673 1.00 93.50 113 GLY A O 1
ATOM 854 N N . PRO A 1 114 ? -10.611 8.598 -2.573 1.00 97.00 114 PRO A N 1
ATOM 855 C CA . PRO A 1 114 ? -10.347 8.030 -1.248 1.00 97.00 114 PRO A CA 1
ATOM 856 C C . PRO A 1 114 ? -10.249 6.498 -1.271 1.00 97.00 114 PRO A C 1
ATOM 858 O O . PRO A 1 114 ? -11.075 5.820 -1.873 1.00 97.00 114 PRO A O 1
ATOM 861 N N . TYR A 1 115 ? -9.257 5.947 -0.573 1.00 97.19 115 TYR A N 1
ATOM 862 C CA . TYR A 1 115 ? -9.047 4.500 -0.432 1.00 97.19 115 TYR A CA 1
ATOM 863 C C . TYR A 1 115 ? -9.879 3.893 0.708 1.00 97.19 115 TYR A C 1
ATOM 865 O O . TYR A 1 115 ? -10.075 2.680 0.767 1.00 97.19 115 TYR A O 1
ATOM 873 N N . LEU A 1 116 ? -10.373 4.730 1.625 1.00 97.06 116 LEU A N 1
ATOM 874 C CA . LEU A 1 116 ? -11.249 4.341 2.727 1.00 97.06 116 LEU A CA 1
ATOM 875 C C . LEU A 1 116 ? -12.476 5.249 2.773 1.00 97.06 116 LEU A C 1
ATOM 877 O O . LEU A 1 116 ? -12.367 6.469 2.685 1.00 97.06 116 LEU A O 1
ATOM 881 N N . ALA A 1 117 ? -13.647 4.655 3.003 1.00 96.00 117 ALA A N 1
ATOM 882 C CA . ALA A 1 117 ? -14.889 5.387 3.242 1.00 96.00 117 ALA A CA 1
ATOM 883 C C . ALA A 1 117 ? -15.002 5.788 4.727 1.00 96.00 117 ALA A C 1
ATOM 885 O O . ALA A 1 117 ? -15.859 5.290 5.457 1.00 96.00 117 ALA A O 1
ATOM 886 N N . LYS A 1 118 ? -14.077 6.636 5.186 1.00 95.44 118 LYS A N 1
ATOM 887 C CA . LYS A 1 118 ? -13.977 7.152 6.563 1.00 95.44 118 LYS A CA 1
ATOM 888 C C . LYS A 1 118 ? -13.735 8.657 6.543 1.00 95.44 118 LYS A C 1
ATOM 890 O O . LYS A 1 118 ? -13.447 9.214 5.490 1.00 95.44 118 LYS A O 1
ATOM 895 N N . THR A 1 119 ? -13.841 9.310 7.695 1.00 96.88 119 THR A N 1
ATOM 896 C CA . THR A 1 119 ? -13.328 10.676 7.860 1.00 96.88 119 THR A CA 1
ATOM 897 C C . THR A 1 119 ? -11.821 10.650 8.173 1.00 96.88 119 THR A C 1
ATOM 899 O O . THR A 1 119 ? -11.308 9.622 8.636 1.00 96.88 119 THR A O 1
ATOM 902 N N . PRO A 1 120 ? -11.084 11.750 7.927 1.00 95.31 120 PRO A N 1
ATOM 903 C CA . PRO A 1 120 ? -9.686 11.878 8.345 1.00 95.31 120 PRO A CA 1
ATOM 904 C C . PRO A 1 120 ? -9.483 11.714 9.856 1.00 95.31 120 PRO A C 1
ATOM 906 O O . PRO A 1 120 ? -8.421 11.284 10.292 1.00 95.31 120 PRO A O 1
ATOM 909 N N . GLU A 1 121 ? -10.482 12.046 10.668 1.00 94.75 121 GLU A N 1
ATOM 910 C CA . GLU A 1 121 ? -10.439 11.873 12.116 1.00 94.75 121 GLU A CA 1
ATOM 911 C C . GLU A 1 121 ? -10.616 10.399 12.501 1.00 94.75 121 GLU A C 1
ATOM 913 O O . GLU A 1 121 ? -9.822 9.870 13.281 1.00 94.75 121 GLU A O 1
ATOM 918 N N . ASP A 1 122 ? -11.598 9.717 11.903 1.00 95.25 122 ASP A N 1
ATOM 919 C CA . ASP A 1 122 ? -11.926 8.326 12.235 1.00 95.25 122 ASP A CA 1
ATOM 920 C C . ASP A 1 122 ? -10.812 7.351 11.847 1.00 95.25 122 ASP A C 1
ATOM 922 O O . ASP A 1 122 ? -10.589 6.373 12.547 1.00 95.25 122 ASP A O 1
ATOM 926 N N . VAL A 1 123 ? -10.087 7.596 10.748 1.00 96.56 123 VAL A N 1
ATOM 927 C CA . VAL A 1 123 ? -9.013 6.684 10.298 1.00 96.56 123 VAL A CA 1
ATOM 928 C C . VAL A 1 123 ? -7.819 6.642 11.261 1.00 96.56 123 VAL A C 1
ATOM 930 O O . VAL A 1 123 ? -6.980 5.744 11.187 1.00 96.56 123 VAL A O 1
ATOM 933 N N . ARG A 1 124 ? -7.719 7.615 12.172 1.00 96.12 124 ARG A N 1
ATOM 934 C CA . ARG A 1 124 ? -6.621 7.709 13.139 1.00 96.12 124 ARG A CA 1
ATOM 935 C C . ARG A 1 124 ? -6.877 6.898 14.395 1.00 96.12 124 ARG A C 1
ATOM 937 O O . ARG A 1 124 ? -5.909 6.591 15.087 1.00 96.12 124 ARG A O 1
ATOM 944 N N . LEU A 1 125 ? -8.141 6.643 14.721 1.00 97.19 125 LEU A N 1
ATOM 945 C CA . LEU A 1 125 ? -8.553 6.128 16.017 1.00 97.19 125 LEU A CA 1
ATOM 946 C C . LEU A 1 125 ? -9.020 4.683 15.907 1.00 97.19 125 LEU A C 1
ATOM 948 O O . LEU A 1 125 ? -9.682 4.305 14.949 1.00 97.19 125 LEU A O 1
ATOM 952 N N . ASP A 1 126 ? -8.705 3.894 16.923 1.00 97.25 126 ASP A N 1
ATOM 953 C CA . ASP A 1 126 ? -9.285 2.577 17.113 1.00 97.25 126 ASP A CA 1
ATOM 954 C C . ASP A 1 126 ? -10.645 2.637 17.827 1.00 97.25 126 ASP A C 1
ATOM 956 O O . ASP A 1 126 ? -11.116 3.673 18.299 1.00 97.25 126 ASP A O 1
ATOM 960 N N . GLU A 1 127 ? -11.264 1.470 17.975 1.00 97.12 127 GLU A N 1
ATOM 961 C CA . GLU A 1 127 ? -12.547 1.272 18.665 1.00 97.12 127 GLU A CA 1
ATOM 962 C C . GLU A 1 127 ? -12.495 1.534 20.183 1.00 97.12 127 GLU A C 1
ATOM 964 O O . GLU A 1 127 ? -13.521 1.504 20.874 1.00 97.12 127 GLU A O 1
ATOM 969 N N . PHE A 1 128 ? -11.304 1.780 20.731 1.00 96.38 128 PHE A N 1
ATOM 970 C CA . PHE A 1 128 ? -11.098 2.241 22.100 1.00 96.38 128 PHE A CA 1
ATOM 971 C C . PHE A 1 128 ? -10.922 3.766 22.178 1.00 96.38 128 PHE A C 1
ATOM 973 O O . PHE A 1 128 ? -10.812 4.300 23.283 1.00 96.38 128 PHE A O 1
ATOM 980 N N . GLY A 1 129 ? -10.955 4.470 21.041 1.00 96.38 129 GLY A N 1
ATOM 981 C CA . GLY A 1 129 ? -10.773 5.916 20.934 1.00 96.38 129 GLY A CA 1
ATOM 982 C C . GLY A 1 129 ? -9.308 6.346 20.994 1.00 96.38 129 GLY A C 1
ATOM 983 O O . GLY A 1 129 ? -9.021 7.477 21.388 1.00 96.38 129 GLY A O 1
ATOM 984 N N . ARG A 1 130 ? -8.373 5.449 20.665 1.00 96.75 130 ARG A N 1
ATOM 985 C CA . ARG A 1 130 ? -6.927 5.673 20.780 1.00 96.75 130 ARG A CA 1
ATOM 986 C C . ARG A 1 130 ? -6.276 5.731 19.414 1.00 96.75 130 ARG A C 1
ATOM 988 O O . ARG A 1 130 ? -6.690 5.040 18.495 1.00 96.75 130 ARG A O 1
ATOM 995 N N . ALA A 1 131 ? -5.238 6.551 19.289 1.00 96.81 131 ALA A N 1
ATOM 996 C CA . ALA A 1 131 ? -4.526 6.674 18.029 1.00 96.81 131 ALA A CA 1
ATOM 997 C C . ALA A 1 131 ? -3.758 5.389 17.686 1.00 96.81 131 ALA A C 1
ATOM 999 O O . ALA A 1 131 ? -3.061 4.834 18.540 1.00 96.81 131 ALA A O 1
ATOM 1000 N N . TYR A 1 132 ? -3.832 4.963 16.427 1.00 97.38 132 TYR A N 1
ATOM 1001 C CA . TYR A 1 132 ? -2.962 3.915 15.905 1.00 97.38 132 TYR A CA 1
ATOM 1002 C C . TYR A 1 132 ? -1.495 4.370 15.889 1.00 97.38 132 TYR A C 1
ATOM 1004 O O . TYR A 1 132 ? -1.183 5.523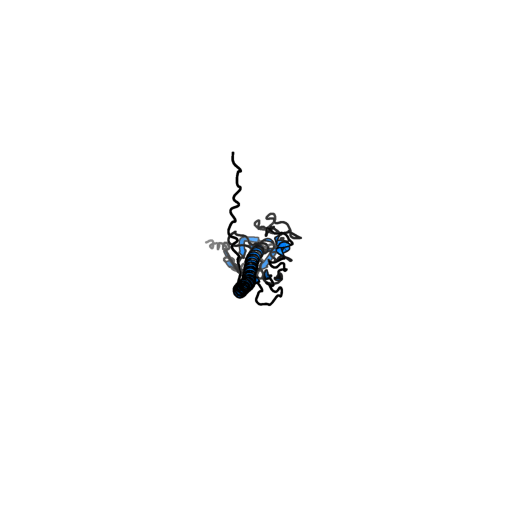 15.585 1.00 97.38 132 TYR A O 1
ATOM 1012 N N . SER A 1 133 ? -0.581 3.440 16.158 1.00 95.62 133 SER A N 1
ATOM 1013 C CA . SER A 1 133 ? 0.822 3.565 15.768 1.00 95.62 133 SER A CA 1
ATOM 1014 C C . SER A 1 133 ? 0.988 2.986 14.362 1.00 95.62 133 SER A C 1
ATOM 1016 O O . SER A 1 133 ? 0.473 1.906 14.072 1.00 95.62 133 SER A O 1
ATOM 1018 N N . PHE A 1 134 ? 1.665 3.728 13.488 1.00 94.88 134 PHE A N 1
ATOM 1019 C CA . PHE A 1 134 ? 1.873 3.386 12.085 1.00 94.88 134 PHE A CA 1
ATOM 1020 C C . PHE A 1 134 ? 3.361 3.487 11.744 1.00 94.88 134 PHE A C 1
ATOM 1022 O O . PHE A 1 134 ? 3.958 4.555 11.901 1.00 94.88 134 PHE A O 1
ATOM 1029 N N . ASP A 1 135 ? 3.951 2.386 11.278 1.00 93.00 135 ASP A N 1
ATOM 1030 C CA . ASP A 1 135 ? 5.338 2.349 10.816 1.00 93.00 135 ASP A CA 1
ATOM 1031 C C . ASP A 1 135 ? 5.442 2.787 9.350 1.00 93.00 135 ASP A C 1
ATOM 1033 O O . ASP A 1 135 ? 5.396 1.979 8.422 1.00 93.00 135 ASP A O 1
ATOM 1037 N N . ARG A 1 136 ? 5.569 4.098 9.137 1.00 90.38 136 ARG A N 1
ATOM 1038 C CA . ARG A 1 136 ? 5.690 4.679 7.792 1.00 90.38 136 ARG A CA 1
ATOM 1039 C C . ARG A 1 136 ? 7.042 4.399 7.124 1.00 90.38 136 ARG A C 1
ATOM 1041 O O . ARG A 1 136 ? 7.128 4.430 5.901 1.00 90.38 136 ARG A O 1
ATOM 1048 N N . ASP A 1 137 ? 8.098 4.255 7.926 1.00 87.12 137 ASP A N 1
ATOM 1049 C CA . ASP A 1 137 ? 9.486 4.232 7.450 1.00 87.12 137 ASP A CA 1
ATOM 1050 C C . ASP A 1 137 ? 9.969 2.786 7.227 1.00 87.12 137 ASP A C 1
ATOM 1052 O O . ASP A 1 137 ? 10.943 2.563 6.505 1.00 87.12 137 ASP A O 1
ATOM 1056 N N . GLY A 1 138 ? 9.271 1.804 7.805 1.00 86.06 138 GLY A N 1
ATOM 1057 C CA . GLY A 1 138 ? 9.476 0.382 7.573 1.00 86.06 138 GLY A CA 1
ATOM 1058 C C . GLY A 1 138 ? 8.399 -0.250 6.692 1.00 86.06 138 GLY A C 1
ATOM 1059 O O . GLY A 1 138 ? 8.353 -0.065 5.474 1.00 86.06 138 GLY A O 1
ATOM 1060 N N . ASP A 1 139 ? 7.585 -1.093 7.311 1.00 84.12 139 ASP A N 1
ATOM 1061 C CA . ASP A 1 139 ? 6.783 -2.124 6.648 1.00 84.12 139 ASP A CA 1
ATOM 1062 C C . ASP A 1 139 ? 5.286 -1.771 6.510 1.00 84.12 139 ASP A C 1
ATOM 1064 O O . ASP A 1 139 ? 4.480 -2.553 5.993 1.00 84.12 139 ASP A O 1
ATOM 1068 N N . GLY A 1 140 ? 4.898 -0.576 6.957 1.00 90.75 140 GLY A N 1
ATOM 1069 C CA . GLY A 1 140 ? 3.507 -0.142 6.991 1.00 90.75 140 GLY A CA 1
ATOM 1070 C C . GLY A 1 140 ? 2.676 -0.839 8.070 1.00 90.75 140 GLY A C 1
ATOM 1071 O O . GLY A 1 140 ? 1.445 -0.838 7.971 1.00 90.75 140 GLY A O 1
ATOM 1072 N N . GLN A 1 141 ? 3.305 -1.458 9.076 1.00 94.00 141 GLN A N 1
ATOM 1073 C CA . GLN A 1 141 ? 2.609 -2.104 10.182 1.00 94.00 141 GLN A CA 1
ATOM 1074 C C . GLN A 1 141 ? 1.806 -1.089 10.994 1.00 94.00 141 GLN A C 1
ATOM 1076 O O . GLN A 1 141 ? 2.237 0.026 11.293 1.00 94.00 141 GLN A O 1
ATOM 1081 N N . LEU A 1 142 ? 0.612 -1.523 11.377 1.00 95.56 142 LEU A N 1
ATOM 1082 C CA . LEU A 1 142 ? -0.325 -0.787 12.201 1.00 95.56 142 LEU A CA 1
ATOM 1083 C C . LEU A 1 142 ? -0.480 -1.486 13.550 1.00 95.56 142 LEU A C 1
ATOM 1085 O O . LEU A 1 142 ? -0.572 -2.716 13.631 1.00 95.56 142 LEU A O 1
ATOM 1089 N N . ARG A 1 143 ? -0.564 -0.693 14.614 1.00 96.50 143 ARG A N 1
ATOM 1090 C CA . ARG A 1 143 ? -0.741 -1.179 15.982 1.00 96.50 143 ARG A CA 1
ATOM 1091 C C . ARG A 1 143 ? -1.763 -0.335 16.734 1.00 96.50 143 ARG A C 1
ATOM 1093 O O . ARG A 1 143 ? -1.654 0.886 16.768 1.00 96.50 143 ARG A O 1
ATOM 1100 N N . SER A 1 144 ? -2.719 -0.994 17.380 1.00 98.06 144 SER A N 1
ATOM 1101 C CA . SER A 1 144 ? -3.564 -0.411 18.433 1.00 98.06 144 SER A CA 1
ATOM 1102 C C . SER A 1 144 ? -3.005 -0.801 19.798 1.00 98.06 144 SER A C 1
ATOM 1104 O O . SER A 1 144 ? -2.558 -1.938 19.963 1.00 98.06 144 SER A O 1
ATOM 1106 N N . SER A 1 145 ? -3.059 0.125 20.759 1.00 97.75 145 SER A N 1
ATOM 1107 C CA . SER A 1 145 ? -2.669 -0.096 22.160 1.00 97.75 145 SER A CA 1
ATOM 1108 C C . SER A 1 145 ? -3.746 -0.800 22.994 1.00 97.75 145 SER A C 1
ATOM 1110 O O . SER A 1 145 ? -3.765 -0.707 24.218 1.00 97.75 145 SER A O 1
ATOM 1112 N N . GLY A 1 146 ? -4.700 -1.464 22.337 1.00 96.88 146 GLY A N 1
ATOM 1113 C CA . GLY A 1 146 ? -5.647 -2.347 23.001 1.00 96.88 146 GLY A CA 1
ATOM 1114 C C . GLY A 1 146 ? -6.579 -1.621 23.963 1.00 96.88 146 GLY A C 1
ATOM 1115 O O . GLY A 1 146 ? -6.993 -0.492 23.719 1.00 96.88 146 GLY A O 1
ATOM 1116 N N . ALA A 1 147 ? -6.957 -2.302 25.042 1.00 96.12 147 ALA A N 1
ATOM 1117 C CA . ALA A 1 147 ? -7.882 -1.838 26.065 1.00 96.12 147 ALA A CA 1
ATOM 1118 C C . ALA A 1 147 ? -7.184 -1.066 27.194 1.00 96.12 147 ALA A C 1
ATOM 1120 O O . ALA A 1 147 ? -7.808 -0.155 27.752 1.00 96.12 147 ALA A O 1
ATOM 1121 N N . ASP A 1 148 ? -5.924 -1.364 27.504 1.00 95.25 148 ASP A N 1
ATOM 1122 C CA . ASP A 1 148 ? -5.152 -0.663 28.534 1.00 95.25 148 ASP A CA 1
ATOM 1123 C C . ASP A 1 148 ? -4.603 0.694 28.052 1.00 95.25 148 ASP A C 1
ATOM 1125 O O . ASP A 1 148 ? -4.484 1.633 28.842 1.00 95.25 148 ASP A O 1
ATOM 1129 N N . GLY A 1 149 ? -4.423 0.853 26.739 1.00 96.00 149 GLY A N 1
ATOM 1130 C CA . GLY A 1 149 ? -3.957 2.081 26.109 1.00 96.00 149 GLY A CA 1
ATOM 1131 C C . GLY A 1 149 ? -2.452 2.286 26.150 1.00 96.00 149 GLY A C 1
ATOM 1132 O O . GLY A 1 149 ? -1.994 3.394 25.863 1.00 96.00 149 GLY A O 1
ATOM 1133 N N . LEU A 1 150 ? -1.692 1.251 26.495 1.00 97.25 150 LEU A N 1
ATOM 1134 C CA . LEU A 1 150 ? -0.242 1.274 26.580 1.00 97.25 150 LEU A CA 1
ATOM 1135 C C . LEU A 1 150 ? 0.338 0.377 25.490 1.00 97.25 150 LEU A C 1
ATOM 1137 O O . LEU A 1 150 ? 0.040 -0.802 25.428 1.00 97.25 150 LEU A O 1
ATOM 1141 N N . PHE A 1 151 ? 1.210 0.921 24.642 1.00 96.75 151 PHE A N 1
ATOM 1142 C CA . PHE A 1 151 ? 1.915 0.090 23.666 1.00 96.75 151 PHE A CA 1
ATOM 1143 C C . PHE A 1 151 ? 2.945 -0.821 24.345 1.00 96.75 151 PHE A C 1
ATOM 1145 O O . PHE A 1 151 ? 3.5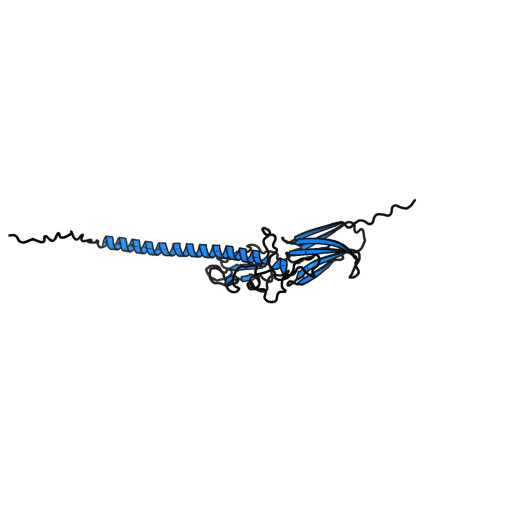94 -0.442 25.322 1.00 96.75 151 PHE A O 1
ATOM 1152 N N . GLY A 1 152 ? 3.161 -1.996 23.759 1.00 94.44 152 GLY A N 1
ATOM 1153 C CA . GLY A 1 152 ? 4.121 -2.995 24.228 1.00 94.44 152 GLY A CA 1
ATOM 1154 C C . GLY A 1 152 ? 3.546 -3.964 25.260 1.00 94.44 152 GLY A C 1
ATOM 1155 O O . GLY A 1 152 ? 4.303 -4.731 25.859 1.00 94.44 152 GLY A O 1
ATOM 1156 N N . THR A 1 153 ? 2.232 -3.945 25.474 1.00 96.31 153 THR A N 1
ATOM 1157 C CA . THR A 1 153 ? 1.532 -4.845 26.392 1.00 96.31 153 THR A CA 1
ATOM 1158 C C . THR A 1 153 ? 0.891 -6.011 25.632 1.00 96.31 153 THR A C 1
ATOM 1160 O O . THR A 1 153 ? 1.073 -6.201 24.427 1.00 96.31 153 THR A O 1
ATOM 1163 N N . ARG A 1 154 ? 0.202 -6.893 26.364 1.00 95.94 154 ARG A N 1
ATOM 1164 C CA . ARG A 1 154 ? -0.338 -8.147 25.817 1.00 95.94 154 ARG A CA 1
ATOM 1165 C C . ARG A 1 154 ? -1.595 -7.938 24.966 1.00 95.94 154 ARG A C 1
ATOM 1167 O O . ARG A 1 154 ? -1.930 -8.816 24.172 1.00 95.94 154 ARG A O 1
ATOM 1174 N N . ASP A 1 155 ? -2.325 -6.854 25.178 1.00 94.88 155 ASP A N 1
ATOM 1175 C CA . ASP A 1 155 ? -3.569 -6.539 24.476 1.00 94.88 155 ASP A CA 1
ATOM 1176 C C . ASP A 1 155 ? -3.371 -5.666 23.234 1.00 94.88 155 ASP A C 1
ATOM 1178 O O . ASP A 1 155 ? -4.353 -5.395 22.540 1.00 94.88 155 ASP A O 1
ATOM 1182 N N . ASP A 1 156 ? -2.123 -5.322 22.902 1.00 97.12 156 ASP A N 1
ATOM 1183 C CA . ASP A 1 156 ? -1.766 -4.733 21.618 1.00 97.12 156 ASP A CA 1
ATOM 1184 C C . ASP A 1 156 ? -2.310 -5.569 20.453 1.00 97.12 156 ASP A C 1
ATOM 1186 O O . ASP A 1 156 ? -2.134 -6.791 20.367 1.00 97.12 156 ASP A O 1
ATOM 1190 N N . ILE A 1 157 ? -2.934 -4.882 19.501 1.00 97.56 157 ILE A N 1
ATOM 1191 C CA . ILE A 1 157 ? -3.446 -5.491 18.277 1.00 97.56 157 ILE A CA 1
ATOM 1192 C C . ILE A 1 157 ? -2.568 -5.007 17.134 1.00 97.56 157 ILE A C 1
ATOM 1194 O O . ILE A 1 157 ? -2.600 -3.831 16.780 1.00 97.56 157 ILE A O 1
ATOM 1198 N N . VAL A 1 158 ? -1.790 -5.921 16.561 1.00 96.50 158 VAL A N 1
ATOM 1199 C CA . VAL A 1 158 ? -0.814 -5.627 15.507 1.00 96.50 158 VAL A CA 1
ATOM 1200 C C . VAL A 1 158 ? -1.265 -6.246 14.191 1.00 96.50 158 VAL A C 1
ATOM 1202 O O . VAL A 1 158 ? -1.658 -7.417 14.148 1.00 96.50 158 VAL A O 1
ATOM 1205 N N . PHE A 1 159 ? -1.198 -5.471 13.111 1.00 95.50 159 PHE A N 1
ATOM 1206 C CA . PHE A 1 159 ? -1.454 -5.963 11.767 1.00 95.50 159 PHE A CA 1
ATOM 1207 C C . PHE A 1 159 ? -0.545 -5.279 10.731 1.00 95.50 159 PHE A C 1
ATOM 1209 O O . PHE A 1 159 ? -0.463 -4.054 10.728 1.00 95.50 159 PHE A O 1
ATOM 1216 N N . PRO A 1 160 ? 0.087 -6.031 9.819 1.00 93.50 160 PRO A N 1
ATOM 1217 C CA . PRO A 1 160 ? 0.123 -7.489 9.769 1.00 93.50 160 PRO A CA 1
ATOM 1218 C C . PRO A 1 160 ? 0.953 -8.065 10.938 1.00 93.50 160 PRO A C 1
ATOM 1220 O O . PRO A 1 160 ? 1.819 -7.369 11.468 1.00 93.50 160 PRO A O 1
ATOM 1223 N N . PRO A 1 161 ? 0.683 -9.308 11.395 1.00 90.06 161 PRO A N 1
ATOM 1224 C CA . PRO A 1 161 ? 1.371 -9.886 12.561 1.00 90.06 161 PRO A CA 1
ATOM 1225 C C . PRO A 1 161 ? 2.887 -10.026 12.378 1.00 90.06 161 PRO A C 1
ATOM 1227 O O . PRO A 1 161 ? 3.648 -9.920 13.334 1.00 90.06 161 PRO A O 1
ATOM 1230 N N . SER A 1 162 ? 3.310 -10.281 11.144 1.00 84.62 162 SER A N 1
ATOM 1231 C CA . SER A 1 162 ? 4.689 -10.173 10.681 1.00 84.62 162 SER A CA 1
ATOM 1232 C C . SER A 1 162 ? 4.777 -8.960 9.774 1.00 84.62 162 SER A C 1
ATOM 1234 O O . SER A 1 162 ? 3.828 -8.705 9.034 1.00 84.62 162 SER A O 1
ATOM 1236 N N . GLY A 1 163 ? 5.899 -8.252 9.805 1.00 73.56 163 GLY A N 1
ATOM 1237 C CA . GLY A 1 163 ? 6.111 -7.127 8.909 1.00 73.56 163 GLY A CA 1
ATOM 1238 C C . GLY A 1 163 ? 5.909 -7.471 7.437 1.00 73.56 163 GLY A C 1
ATOM 1239 O O . GLY A 1 163 ? 6.136 -8.610 7.018 1.00 73.56 163 GLY A O 1
ATOM 1240 N N . SER A 1 164 ? 5.476 -6.485 6.660 1.00 75.38 164 SER A N 1
ATOM 1241 C CA . SER A 1 164 ? 5.220 -6.608 5.228 1.00 75.38 164 SER A CA 1
ATOM 1242 C C . SER A 1 164 ? 6.098 -5.694 4.395 1.00 75.38 164 SER A C 1
ATOM 1244 O O . SER A 1 164 ? 6.285 -4.524 4.689 1.00 75.38 164 SER A O 1
ATOM 1246 N N . MET A 1 165 ? 6.609 -6.186 3.276 1.00 82.25 165 MET A N 1
ATOM 1247 C CA . MET A 1 165 ? 7.459 -5.344 2.443 1.00 82.25 165 MET A CA 1
ATOM 1248 C C . MET A 1 165 ? 6.602 -4.499 1.493 1.00 82.25 165 MET A C 1
ATOM 1250 O O . MET A 1 165 ? 5.984 -5.031 0.577 1.00 82.25 165 MET A O 1
ATOM 1254 N N . CYS A 1 166 ? 6.593 -3.175 1.685 1.00 89.62 166 CYS A N 1
ATOM 1255 C CA . CYS A 1 166 ? 6.007 -2.201 0.748 1.00 89.62 166 CYS A CA 1
ATOM 1256 C C . CYS A 1 166 ? 6.855 -2.007 -0.526 1.00 89.62 166 CYS A C 1
ATOM 1258 O O . CYS A 1 166 ? 6.477 -1.285 -1.451 1.00 89.62 166 CYS A O 1
ATOM 1260 N N . LYS A 1 167 ? 8.021 -2.655 -0.570 1.00 92.81 167 LYS A N 1
ATOM 1261 C CA . LYS A 1 167 ? 8.973 -2.663 -1.675 1.00 92.81 167 LYS A CA 1
ATOM 1262 C C . LYS A 1 167 ? 9.466 -4.088 -1.901 1.00 92.81 167 LYS A C 1
ATOM 1264 O O . LYS A 1 167 ? 9.484 -4.895 -0.980 1.00 92.81 167 LYS A O 1
ATOM 1269 N N . GLY A 1 168 ? 9.899 -4.389 -3.111 1.00 94.06 168 GLY A N 1
ATOM 1270 C CA . GLY A 1 168 ? 10.448 -5.683 -3.476 1.00 94.06 168 GLY A CA 1
ATOM 1271 C C . GLY A 1 168 ? 11.633 -5.578 -4.421 1.00 94.06 168 GLY A C 1
ATOM 1272 O O . GLY A 1 168 ? 12.182 -4.497 -4.660 1.00 94.06 168 GLY A O 1
ATOM 1273 N N . THR A 1 169 ? 12.006 -6.730 -4.962 1.00 96.69 169 THR A N 1
ATOM 1274 C CA . THR A 1 169 ? 13.124 -6.889 -5.887 1.00 96.69 169 THR A CA 1
ATOM 1275 C C . THR A 1 169 ? 12.631 -7.350 -7.251 1.00 96.69 169 THR A C 1
ATOM 1277 O O . THR A 1 169 ? 11.954 -8.367 -7.380 1.00 96.69 169 THR A O 1
ATOM 1280 N N . LEU A 1 170 ? 12.989 -6.623 -8.300 1.00 97.69 170 LEU A N 1
ATOM 1281 C CA . LEU A 1 170 ? 12.661 -6.978 -9.673 1.00 97.69 170 LEU A CA 1
ATOM 1282 C C . LEU A 1 170 ? 13.893 -7.557 -10.372 1.00 97.69 170 LEU A C 1
ATOM 1284 O O . LEU A 1 170 ? 14.908 -6.881 -10.540 1.00 97.69 170 LEU A O 1
ATOM 1288 N N . HIS A 1 171 ? 13.776 -8.806 -10.810 1.00 97.69 171 HIS A N 1
ATOM 1289 C CA . HIS A 1 171 ? 14.784 -9.510 -11.588 1.00 97.69 171 HIS A CA 1
ATOM 1290 C C . HIS A 1 171 ? 14.410 -9.480 -13.069 1.00 97.69 171 HIS A C 1
ATOM 1292 O O . HIS A 1 171 ? 13.320 -9.913 -13.457 1.00 97.69 171 HIS A O 1
ATOM 1298 N N . VAL A 1 172 ? 15.328 -8.997 -13.906 1.00 97.50 172 VAL A N 1
ATOM 1299 C CA . VAL A 1 172 ? 15.127 -8.908 -15.353 1.00 97.50 172 VAL A CA 1
ATOM 1300 C C . VAL A 1 172 ? 16.132 -9.804 -16.066 1.00 97.50 172 VAL A C 1
ATOM 1302 O O . VAL A 1 172 ? 17.340 -9.583 -16.005 1.00 97.50 172 VAL A O 1
ATOM 1305 N N . ASP A 1 173 ? 15.632 -10.809 -16.777 1.00 96.12 173 ASP A N 1
ATOM 1306 C CA . ASP A 1 173 ? 16.449 -11.650 -17.649 1.00 96.12 173 ASP A CA 1
ATOM 1307 C C . ASP A 1 173 ? 16.298 -11.203 -19.106 1.00 96.12 173 ASP A C 1
ATOM 1309 O O . ASP A 1 173 ? 15.189 -10.980 -19.599 1.00 96.12 173 ASP A O 1
ATOM 1313 N N . VAL A 1 174 ? 17.419 -11.067 -19.812 1.00 94.75 174 VAL A N 1
ATOM 1314 C CA . VAL A 1 174 ? 17.457 -10.628 -21.209 1.00 94.75 174 VAL A CA 1
ATOM 1315 C C . VAL A 1 174 ? 18.258 -11.621 -22.042 1.00 94.75 174 VAL A C 1
ATOM 1317 O O . VAL A 1 174 ? 19.494 -11.652 -22.036 1.00 94.75 174 VAL A O 1
ATOM 1320 N N . SER A 1 175 ? 17.527 -12.392 -22.841 1.00 93.00 175 SER A N 1
ATOM 1321 C CA . SER A 1 175 ? 18.057 -13.377 -23.781 1.00 93.00 175 SER A CA 1
ATOM 1322 C C . SER A 1 175 ? 18.017 -12.864 -25.226 1.00 93.00 175 SER A C 1
ATOM 1324 O O . SER A 1 175 ? 17.228 -11.983 -25.573 1.00 93.00 175 SER A O 1
ATOM 1326 N N . GLY A 1 176 ? 18.882 -13.410 -26.086 1.00 88.00 176 GLY A N 1
ATOM 1327 C CA . GLY A 1 176 ? 18.944 -13.052 -27.513 1.00 88.00 176 GLY A CA 1
ATOM 1328 C C . GLY A 1 176 ? 19.748 -11.787 -27.843 1.00 88.00 176 GLY A C 1
ATOM 1329 O O . GLY A 1 176 ? 19.879 -11.454 -29.013 1.00 88.00 176 GLY A O 1
ATOM 1330 N N . ALA A 1 177 ? 20.322 -11.109 -26.842 1.00 84.00 177 ALA A N 1
ATOM 1331 C CA . ALA A 1 177 ? 21.179 -9.933 -27.045 1.00 84.00 177 ALA A CA 1
ATOM 1332 C C . ALA A 1 177 ? 22.611 -10.264 -27.516 1.00 84.00 177 ALA A C 1
ATOM 1334 O O . ALA A 1 177 ? 23.344 -9.365 -27.916 1.00 84.00 177 ALA A O 1
ATOM 1335 N N . GLY A 1 178 ? 23.045 -11.528 -27.416 1.00 85.12 178 GLY A N 1
ATOM 1336 C CA . GLY A 1 178 ? 24.452 -11.893 -27.603 1.00 85.12 178 GLY A CA 1
ATOM 1337 C C . GLY A 1 178 ? 25.360 -11.127 -26.634 1.00 85.12 178 GLY A C 1
ATOM 1338 O O . GLY A 1 178 ? 25.072 -11.053 -25.439 1.00 85.12 178 GLY A O 1
ATOM 1339 N N . THR A 1 179 ? 26.433 -10.540 -27.163 1.00 84.31 179 THR A N 1
ATOM 1340 C CA . THR A 1 179 ? 27.358 -9.647 -26.443 1.00 84.31 179 THR A CA 1
ATOM 1341 C C . THR A 1 179 ? 27.000 -8.166 -26.590 1.00 84.31 179 THR A C 1
ATOM 1343 O O . THR A 1 179 ? 27.732 -7.314 -26.086 1.00 84.31 179 THR A O 1
ATOM 1346 N N . ALA A 1 180 ? 25.901 -7.835 -27.280 1.00 87.00 180 ALA A N 1
ATOM 1347 C CA . ALA A 1 180 ? 25.522 -6.448 -27.497 1.00 87.00 180 ALA A CA 1
ATOM 1348 C C . ALA A 1 180 ? 25.180 -5.764 -26.159 1.00 87.00 180 ALA A C 1
ATOM 1350 O O . ALA A 1 180 ? 24.486 -6.361 -25.326 1.00 87.00 180 ALA A O 1
ATOM 1351 N N . PRO A 1 181 ? 25.621 -4.511 -25.949 1.00 90.81 181 PRO A N 1
ATOM 1352 C CA . PRO A 1 181 ? 25.263 -3.754 -24.760 1.00 90.81 181 PRO A CA 1
ATOM 1353 C C . PRO A 1 181 ? 23.753 -3.510 -24.718 1.00 90.81 181 PRO A C 1
ATOM 1355 O O . PRO A 1 181 ? 23.136 -3.118 -25.715 1.00 90.81 181 PRO A O 1
ATOM 1358 N N . VAL A 1 182 ? 23.166 -3.736 -23.545 1.00 93.25 182 VAL A N 1
ATOM 1359 C CA . VAL A 1 182 ? 21.740 -3.551 -23.281 1.00 93.25 182 VAL A CA 1
ATOM 1360 C C . VAL A 1 182 ? 21.576 -2.760 -21.994 1.00 93.25 182 VAL A C 1
ATOM 1362 O O . VAL A 1 182 ? 22.202 -3.087 -20.987 1.00 93.25 182 VAL A O 1
ATOM 1365 N N . THR A 1 183 ? 20.679 -1.780 -22.018 1.00 95.06 183 THR A N 1
ATOM 1366 C CA . THR A 1 183 ? 20.209 -1.083 -20.822 1.00 95.06 183 THR A CA 1
ATOM 1367 C C . THR A 1 183 ? 18.771 -1.498 -20.532 1.00 95.06 183 THR A C 1
ATOM 1369 O O . THR A 1 183 ? 17.915 -1.500 -21.420 1.00 95.06 183 THR A O 1
ATOM 1372 N N . VAL A 1 184 ? 18.508 -1.850 -19.278 1.00 95.69 184 VAL A N 1
ATOM 1373 C CA . VAL A 1 184 ? 17.168 -2.088 -18.741 1.00 95.69 184 VAL A CA 1
ATOM 1374 C C . VAL A 1 184 ? 16.729 -0.840 -17.994 1.00 95.69 184 VAL A C 1
ATOM 1376 O O . VAL A 1 184 ? 17.468 -0.362 -17.137 1.00 95.69 184 VAL A O 1
ATOM 1379 N N . ILE A 1 185 ? 15.542 -0.329 -18.304 1.00 96.19 185 ILE A N 1
ATOM 1380 C CA . ILE A 1 185 ? 14.916 0.803 -17.621 1.00 96.19 185 ILE A CA 1
ATOM 1381 C C . ILE A 1 185 ? 13.633 0.310 -16.961 1.00 96.19 185 ILE A C 1
ATOM 1383 O O . ILE A 1 185 ? 12.828 -0.372 -17.592 1.00 96.19 185 ILE A O 1
ATOM 1387 N N . VAL A 1 186 ? 13.447 0.650 -15.693 1.00 97.12 186 VAL A N 1
ATOM 1388 C CA . VAL A 1 186 ? 12.236 0.364 -14.926 1.00 97.12 186 VAL A CA 1
ATOM 1389 C C . VAL A 1 186 ? 11.561 1.686 -14.609 1.00 97.12 186 VAL A C 1
ATOM 1391 O O . VAL A 1 186 ? 12.144 2.518 -13.914 1.00 97.12 186 VAL A O 1
ATOM 1394 N N . TYR A 1 187 ? 10.349 1.859 -15.123 1.00 97.19 187 TYR A N 1
ATOM 1395 C CA . TYR A 1 187 ? 9.458 2.971 -14.819 1.00 97.19 187 TYR A CA 1
ATOM 1396 C C . TYR A 1 187 ? 8.482 2.563 -13.718 1.00 97.19 187 TYR A C 1
ATOM 1398 O O . TYR A 1 187 ? 7.887 1.485 -13.793 1.00 97.19 187 TYR A O 1
ATOM 1406 N N . GLY A 1 188 ? 8.295 3.442 -12.738 1.00 96.12 188 GLY A N 1
ATOM 1407 C CA . GLY A 1 188 ? 7.369 3.256 -11.624 1.00 96.12 188 GLY A CA 1
ATOM 1408 C C . GLY A 1 188 ? 6.991 4.586 -10.976 1.00 96.12 188 GLY A C 1
ATOM 1409 O O . GLY A 1 188 ? 7.519 5.638 -11.337 1.00 96.12 188 GLY A O 1
ATOM 1410 N N . SER A 1 189 ? 6.068 4.540 -10.023 1.00 96.62 189 SER A N 1
ATOM 1411 C CA . SER A 1 189 ? 5.610 5.723 -9.289 1.00 96.62 189 SER A CA 1
ATOM 1412 C C . SER A 1 189 ? 6.585 6.081 -8.159 1.00 96.62 189 SER A C 1
ATOM 1414 O O . SER A 1 189 ? 7.143 5.192 -7.514 1.00 96.62 189 SER A O 1
ATOM 1416 N N . SER A 1 190 ? 6.808 7.373 -7.926 1.00 95.56 190 SER A N 1
ATOM 1417 C CA . SER A 1 190 ? 7.483 7.916 -6.742 1.00 95.56 190 SER A CA 1
ATOM 1418 C C . SER A 1 190 ? 6.762 9.193 -6.323 1.00 95.56 190 SER A C 1
ATOM 1420 O O . SER A 1 190 ? 6.745 10.162 -7.081 1.00 95.56 190 SER A O 1
ATOM 1422 N N . ALA A 1 191 ? 6.148 9.191 -5.140 1.00 95.19 191 ALA A N 1
ATOM 1423 C CA . ALA A 1 191 ? 5.224 10.233 -4.684 1.00 95.19 191 ALA A CA 1
ATOM 1424 C C . ALA A 1 191 ? 4.126 10.582 -5.719 1.00 95.19 191 ALA A C 1
ATOM 1426 O O . ALA A 1 191 ? 3.702 11.732 -5.837 1.00 95.19 191 ALA A O 1
ATOM 1427 N N . GLY A 1 192 ? 3.670 9.594 -6.500 1.00 95.19 192 GLY A N 1
ATOM 1428 C CA . GLY A 1 192 ? 2.641 9.787 -7.528 1.00 95.19 192 GLY A CA 1
ATOM 1429 C C . GLY A 1 192 ? 3.123 10.374 -8.849 1.00 95.19 192 GLY A C 1
ATOM 1430 O O . GLY A 1 192 ? 2.298 10.715 -9.693 1.00 95.19 192 GLY A O 1
ATOM 1431 N N . VAL A 1 193 ? 4.435 10.507 -9.035 1.00 95.50 193 VAL A N 1
ATOM 1432 C CA . VAL A 1 193 ? 5.048 10.994 -10.272 1.00 95.50 193 VAL A CA 1
ATOM 1433 C C . VAL A 1 193 ? 5.874 9.878 -10.900 1.00 95.50 193 VAL A C 1
ATOM 1435 O O . VAL A 1 193 ? 6.468 9.058 -10.198 1.00 95.50 193 VAL A O 1
ATOM 1438 N N . GLU A 1 194 ? 5.927 9.847 -12.232 1.00 96.25 194 GLU A N 1
ATOM 1439 C CA . GLU A 1 194 ? 6.762 8.886 -12.948 1.00 96.25 194 GLU A CA 1
ATOM 1440 C C . GLU A 1 194 ? 8.236 9.060 -12.573 1.00 96.25 194 GLU A C 1
ATOM 1442 O O . GLU A 1 194 ? 8.808 10.150 -12.616 1.00 96.25 194 GLU A O 1
ATOM 1447 N N . SER A 1 195 ? 8.854 7.943 -12.220 1.00 95.88 195 SER A N 1
ATOM 1448 C CA . SER A 1 195 ? 10.266 7.825 -11.903 1.00 95.88 195 SER A CA 1
ATOM 1449 C C . SER A 1 195 ? 10.869 6.681 -12.707 1.00 95.88 195 SER A C 1
ATOM 1451 O O . SER A 1 195 ? 10.175 5.736 -13.089 1.00 95.88 195 SER A O 1
ATOM 1453 N N . GLN A 1 196 ? 12.173 6.759 -12.962 1.00 95.12 196 GLN A N 1
ATOM 1454 C CA . GLN A 1 196 ? 12.893 5.741 -13.718 1.00 95.12 196 GLN A CA 1
ATOM 1455 C C . GLN A 1 196 ? 14.177 5.321 -13.006 1.00 95.12 196 GLN A C 1
ATOM 1457 O O . GLN A 1 196 ? 14.885 6.142 -12.421 1.00 95.12 196 GLN A O 1
ATOM 1462 N N . ARG A 1 197 ? 14.497 4.032 -13.095 1.00 95.56 197 ARG A N 1
ATOM 1463 C CA . ARG A 1 197 ? 15.775 3.444 -12.671 1.00 95.56 197 ARG A CA 1
ATOM 1464 C C . ARG A 1 197 ? 16.357 2.658 -13.834 1.00 95.56 197 ARG A C 1
ATOM 1466 O O . ARG A 1 197 ? 15.600 2.104 -14.624 1.00 95.56 197 ARG A O 1
ATOM 1473 N N . PHE A 1 198 ? 17.679 2.580 -13.943 1.00 94.81 198 PHE A N 1
ATOM 1474 C CA . PHE A 1 198 ? 18.326 1.866 -15.042 1.00 94.81 198 PHE A CA 1
ATOM 1475 C C . PHE A 1 198 ? 19.480 0.982 -14.573 1.00 94.81 198 PHE A C 1
ATOM 1477 O O . PHE A 1 198 ? 20.138 1.279 -13.580 1.00 94.81 198 PHE A O 1
ATOM 1484 N N . ALA A 1 199 ? 19.728 -0.093 -15.318 1.00 93.81 199 ALA A N 1
ATOM 1485 C CA . ALA A 1 199 ? 20.865 -0.986 -15.141 1.00 93.81 199 ALA A CA 1
ATOM 1486 C C . ALA A 1 199 ? 21.424 -1.385 -16.514 1.00 93.81 199 ALA A C 1
ATOM 1488 O O . ALA A 1 199 ? 20.666 -1.732 -17.421 1.00 93.81 199 ALA A O 1
ATOM 1489 N N . SER A 1 200 ? 22.748 -1.339 -16.665 1.00 92.31 200 SER A N 1
ATOM 1490 C CA . SER A 1 200 ? 23.451 -1.672 -17.920 1.00 92.31 200 SER A CA 1
ATOM 1491 C C . SER A 1 200 ? 24.379 -2.881 -17.783 1.00 92.31 200 SER A C 1
ATOM 1493 O O . SER A 1 200 ? 24.975 -3.320 -18.764 1.00 92.31 200 SER A O 1
ATOM 1495 N N . GLU A 1 201 ? 24.486 -3.435 -16.576 1.00 91.06 201 GLU A N 1
ATOM 1496 C CA . GLU A 1 201 ? 25.329 -4.584 -16.261 1.00 91.06 201 GLU A CA 1
ATOM 1497 C C . GLU A 1 201 ? 24.471 -5.753 -15.781 1.00 91.06 201 GLU A C 1
ATOM 1499 O O . GLU A 1 201 ? 23.446 -5.571 -15.123 1.00 91.06 201 GLU A O 1
ATOM 1504 N N . ARG A 1 202 ? 24.887 -6.968 -16.144 1.00 90.88 202 ARG A N 1
ATOM 1505 C CA . ARG A 1 202 ? 24.217 -8.204 -15.731 1.00 90.88 202 ARG A CA 1
ATOM 1506 C C . ARG A 1 202 ? 24.779 -8.674 -14.381 1.00 90.88 202 ARG A C 1
ATOM 1508 O O . ARG A 1 202 ? 25.991 -8.593 -14.198 1.00 90.88 202 ARG A O 1
ATOM 1515 N N . PRO A 1 203 ? 23.959 -9.274 -13.499 1.00 93.81 203 PRO A N 1
ATOM 1516 C CA . PRO A 1 203 ? 22.514 -9.472 -13.627 1.00 93.81 203 PRO A CA 1
ATOM 1517 C C . PRO A 1 203 ? 21.729 -8.165 -13.434 1.00 93.81 203 PRO A C 1
ATOM 1519 O O . PRO A 1 203 ? 22.092 -7.335 -12.608 1.00 93.81 203 PRO A O 1
ATOM 1522 N N . PHE A 1 204 ? 20.621 -8.000 -14.163 1.00 96.25 204 PHE A N 1
ATOM 1523 C CA . PHE A 1 204 ? 19.756 -6.830 -14.008 1.00 96.25 204 PHE A CA 1
ATOM 1524 C C . PHE A 1 204 ? 18.809 -7.047 -12.823 1.00 96.25 204 PHE A C 1
ATOM 1526 O O . PHE A 1 204 ? 17.784 -7.726 -12.940 1.00 96.25 204 PHE A O 1
ATOM 1533 N N . VAL A 1 205 ? 19.183 -6.495 -11.671 1.00 97.25 205 VAL A N 1
ATOM 1534 C CA . VAL A 1 205 ? 18.420 -6.587 -10.423 1.00 97.25 205 VAL A CA 1
ATOM 1535 C C . VAL A 1 205 ? 18.122 -5.182 -9.921 1.00 97.25 205 VAL A C 1
ATOM 1537 O O . VAL A 1 205 ? 19.025 -4.361 -9.785 1.00 97.25 205 VAL A O 1
ATOM 1540 N N . PHE A 1 206 ? 16.849 -4.911 -9.647 1.00 97.25 206 PHE A N 1
ATOM 1541 C CA . PHE A 1 206 ? 16.392 -3.651 -9.077 1.00 97.25 206 PHE A CA 1
ATOM 1542 C C . PHE A 1 206 ? 15.822 -3.924 -7.694 1.00 97.25 206 PHE A C 1
ATOM 1544 O O . PHE A 1 206 ? 14.782 -4.564 -7.565 1.00 97.25 206 PHE A O 1
ATOM 1551 N N . GLU A 1 207 ? 16.499 -3.443 -6.662 1.00 95.88 207 GLU A N 1
ATOM 1552 C CA . GLU A 1 207 ? 16.041 -3.557 -5.279 1.00 95.88 207 GLU A CA 1
ATOM 1553 C C . GLU A 1 207 ? 15.192 -2.347 -4.879 1.00 95.88 207 GLU A C 1
ATOM 1555 O O . GLU A 1 207 ? 15.227 -1.294 -5.528 1.00 95.88 207 GLU A O 1
ATOM 1560 N N . GLN A 1 208 ? 14.443 -2.481 -3.781 1.00 94.19 208 GLN A N 1
ATOM 1561 C CA . GLN A 1 208 ? 13.640 -1.394 -3.210 1.00 94.19 208 GLN A CA 1
ATOM 1562 C C . GLN A 1 208 ? 12.660 -0.789 -4.232 1.00 94.19 208 GLN A C 1
ATOM 1564 O O . GLN A 1 208 ? 12.472 0.433 -4.294 1.00 94.19 208 GLN A O 1
ATOM 1569 N N . VAL A 1 209 ? 12.095 -1.633 -5.097 1.00 95.94 209 VAL A N 1
ATOM 1570 C CA . VAL A 1 209 ? 11.078 -1.256 -6.084 1.00 95.94 209 VAL A CA 1
ATOM 1571 C C . VAL A 1 209 ? 9.725 -1.261 -5.373 1.00 95.94 209 VAL A C 1
ATOM 1573 O O . VAL A 1 209 ? 9.375 -2.297 -4.814 1.00 95.94 209 VAL A O 1
ATOM 1576 N N . PRO A 1 210 ? 8.971 -0.151 -5.336 1.00 94.69 210 PRO A N 1
ATOM 1577 C CA . PRO A 1 210 ? 7.664 -0.119 -4.679 1.00 94.69 210 PRO A CA 1
ATOM 1578 C C . PRO A 1 210 ? 6.721 -1.199 -5.205 1.00 94.69 210 PRO A C 1
ATOM 1580 O O . PRO A 1 210 ? 6.782 -1.546 -6.385 1.00 94.69 210 PRO A O 1
ATOM 1583 N N . LEU A 1 211 ? 5.835 -1.727 -4.359 1.00 94.50 211 LEU A N 1
ATOM 1584 C CA . LEU A 1 211 ? 4.722 -2.533 -4.868 1.00 94.50 211 LEU A CA 1
ATOM 1585 C C . LEU A 1 211 ? 3.902 -1.695 -5.851 1.00 94.50 211 LEU A C 1
ATOM 1587 O O . LEU A 1 211 ? 3.797 -0.484 -5.685 1.00 94.50 211 LEU A O 1
ATOM 1591 N N . GLY A 1 212 ? 3.353 -2.324 -6.885 1.00 95.38 212 GLY A N 1
ATOM 1592 C CA . GLY A 1 212 ? 2.631 -1.602 -7.926 1.00 95.38 212 GLY A CA 1
ATOM 1593 C C . GLY A 1 212 ? 2.849 -2.157 -9.321 1.00 95.38 212 GLY A C 1
ATOM 1594 O O . GLY A 1 212 ? 3.393 -3.248 -9.523 1.00 95.38 212 GLY A O 1
ATOM 1595 N N . LEU A 1 213 ? 2.404 -1.372 -10.294 1.00 95.94 213 LEU A N 1
ATOM 1596 C CA . LEU A 1 213 ? 2.543 -1.671 -11.705 1.00 95.94 213 LEU A CA 1
ATOM 1597 C C . LEU A 1 213 ? 3.755 -0.935 -12.276 1.00 95.94 213 LEU A C 1
ATOM 1599 O O . LEU A 1 213 ? 3.831 0.289 -12.209 1.00 95.94 213 LEU A O 1
ATOM 1603 N N . HIS A 1 214 ? 4.684 -1.681 -12.867 1.00 97.25 214 HIS A N 1
ATOM 1604 C CA . HIS A 1 214 ? 5.920 -1.133 -13.425 1.00 97.25 214 HIS A CA 1
ATOM 1605 C C . HIS A 1 214 ? 5.993 -1.374 -14.925 1.00 97.25 214 HIS A C 1
ATOM 1607 O O . HIS A 1 214 ? 5.474 -2.372 -15.432 1.00 97.25 214 HIS A O 1
ATOM 1613 N N . VAL A 1 215 ? 6.688 -0.497 -15.647 1.00 97.56 215 VAL A N 1
ATOM 1614 C CA . VAL A 1 215 ? 7.080 -0.768 -17.035 1.00 97.56 215 VAL A CA 1
ATOM 1615 C C . VAL A 1 215 ? 8.558 -1.084 -17.074 1.00 97.56 215 VAL A C 1
ATOM 1617 O O . VAL A 1 215 ? 9.381 -0.285 -16.646 1.00 97.56 215 VAL A O 1
ATOM 1620 N N . VAL A 1 216 ? 8.900 -2.233 -17.640 1.00 97.50 216 VAL A N 1
ATOM 1621 C CA . VAL A 1 216 ? 10.285 -2.606 -17.909 1.00 97.50 216 VAL A CA 1
ATOM 1622 C C . VAL A 1 216 ? 10.543 -2.445 -19.394 1.00 97.50 216 VAL A C 1
ATOM 1624 O O . VAL A 1 216 ? 9.905 -3.104 -20.219 1.00 97.50 216 VAL A O 1
ATOM 1627 N N . GLU A 1 217 ? 11.473 -1.566 -19.734 1.00 95.94 217 GLU A N 1
ATOM 1628 C CA . GLU A 1 217 ? 11.916 -1.288 -21.091 1.00 95.94 217 GLU A CA 1
ATOM 1629 C C . GLU A 1 217 ? 13.350 -1.786 -21.291 1.00 95.94 217 GLU A C 1
ATOM 1631 O O . GLU A 1 217 ? 14.227 -1.581 -20.457 1.00 95.94 217 GLU A O 1
ATOM 1636 N N . ILE A 1 218 ? 13.591 -2.441 -22.423 1.00 95.00 218 ILE A N 1
ATOM 1637 C CA . ILE A 1 218 ? 14.909 -2.895 -22.854 1.00 95.00 218 ILE A CA 1
ATOM 1638 C C . ILE A 1 218 ? 15.339 -2.033 -24.032 1.00 95.00 218 ILE A C 1
ATOM 1640 O O . ILE A 1 218 ? 14.640 -1.993 -25.050 1.00 95.00 218 ILE A O 1
ATOM 1644 N N . ARG A 1 219 ? 16.502 -1.393 -23.921 1.00 94.00 219 ARG A N 1
ATOM 1645 C CA . ARG A 1 219 ? 17.109 -0.604 -24.997 1.00 94.00 219 ARG A CA 1
ATOM 1646 C C . ARG A 1 219 ? 18.457 -1.179 -25.425 1.00 94.00 219 ARG A C 1
ATOM 1648 O O . ARG A 1 219 ? 19.173 -1.772 -24.620 1.00 94.00 219 ARG A O 1
ATOM 1655 N N . ARG A 1 220 ? 18.804 -1.010 -26.704 1.00 90.56 220 ARG A N 1
ATOM 1656 C CA . ARG A 1 220 ? 20.116 -1.371 -27.267 1.00 90.56 220 ARG A CA 1
ATOM 1657 C C . ARG A 1 220 ? 21.093 -0.212 -27.105 1.00 90.56 220 ARG A C 1
ATOM 1659 O O . ARG A 1 220 ? 20.759 0.907 -27.487 1.00 90.56 220 ARG A O 1
ATOM 1666 N N .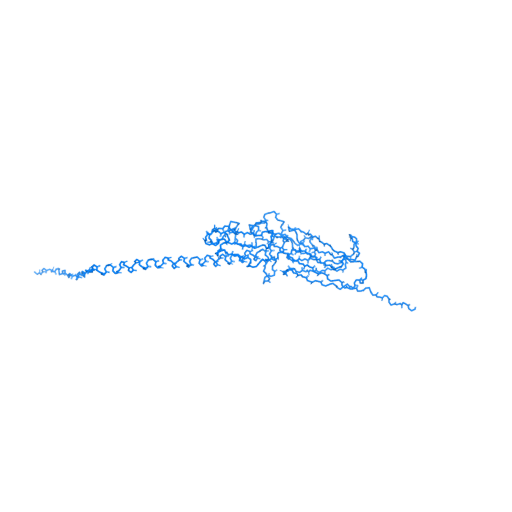 GLY A 1 221 ? 22.306 -0.502 -26.640 1.00 85.31 221 GLY A N 1
ATOM 1667 C CA . GLY A 1 221 ? 23.350 0.493 -26.387 1.00 85.31 221 GLY A CA 1
ATOM 1668 C C . GLY A 1 221 ? 23.434 0.903 -24.919 1.00 85.31 221 GLY A C 1
ATOM 1669 O O . GLY A 1 221 ? 22.635 0.469 -24.095 1.00 85.31 221 GLY A O 1
ATOM 1670 N N . THR A 1 222 ? 24.419 1.739 -24.604 1.00 74.88 222 THR A N 1
ATOM 1671 C CA . THR A 1 222 ? 24.605 2.349 -23.283 1.00 74.88 222 THR A CA 1
ATOM 1672 C C . THR A 1 222 ? 24.305 3.841 -23.375 1.00 74.88 222 THR A C 1
ATOM 1674 O O . THR A 1 222 ? 24.950 4.541 -24.154 1.00 74.88 222 THR A O 1
ATOM 1677 N N . GLY A 1 223 ? 23.365 4.342 -22.573 1.00 66.56 223 GLY A N 1
ATOM 1678 C CA . GLY A 1 223 ? 23.094 5.779 -22.462 1.00 66.56 223 GLY A CA 1
ATOM 1679 C C . GLY A 1 223 ? 21.80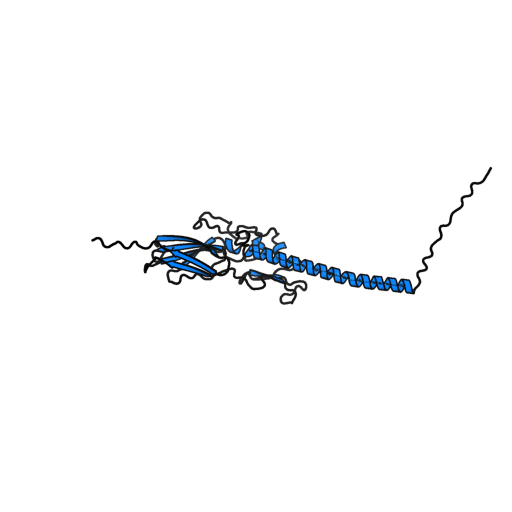3 6.261 -23.144 1.00 66.56 223 GLY A C 1
ATOM 1680 O O . GLY A 1 223 ? 20.951 5.452 -23.527 1.00 66.56 223 GLY A O 1
ATOM 1681 N N . PRO A 1 224 ? 21.616 7.590 -23.244 1.00 57.88 224 PRO A N 1
ATOM 1682 C CA . PRO A 1 224 ? 20.330 8.210 -23.578 1.00 57.88 224 PRO A CA 1
ATOM 1683 C C . PRO A 1 224 ? 19.897 8.034 -25.041 1.00 57.88 224 PRO A C 1
ATOM 1685 O O . PRO A 1 224 ? 18.703 8.083 -25.315 1.00 57.88 224 PRO A O 1
ATOM 1688 N N . GLU A 1 225 ? 20.826 7.767 -25.964 1.00 68.38 225 GLU A N 1
ATOM 1689 C CA . GLU A 1 225 ? 20.541 7.535 -27.395 1.00 68.38 225 GLU A CA 1
ATOM 1690 C C . GLU A 1 225 ? 20.204 6.069 -27.726 1.00 68.38 225 GLU A C 1
ATOM 1692 O O . GLU A 1 225 ? 20.167 5.653 -28.885 1.00 68.38 225 GLU A O 1
ATOM 1697 N N . SER A 1 226 ? 19.982 5.250 -26.700 1.00 77.94 226 SER A N 1
ATOM 1698 C CA . SER A 1 226 ? 19.690 3.833 -26.868 1.00 77.94 226 SER A CA 1
ATOM 1699 C C . SER A 1 226 ? 18.338 3.608 -27.559 1.00 77.94 226 SER A C 1
ATOM 1701 O O . SER A 1 226 ? 17.328 4.237 -27.245 1.00 77.94 226 SER A O 1
ATOM 1703 N N . SER A 1 227 ? 18.311 2.689 -28.527 1.00 82.00 227 SER A N 1
ATOM 1704 C CA . SER A 1 227 ? 17.094 2.371 -29.284 1.00 82.00 227 SER A CA 1
ATOM 1705 C C . SER A 1 227 ? 16.223 1.385 -28.513 1.00 82.00 227 SER A C 1
ATOM 1707 O O . SER A 1 227 ? 16.706 0.329 -28.097 1.00 82.00 227 SER A O 1
ATOM 1709 N N . GLN A 1 228 ? 14.937 1.699 -28.351 1.00 85.88 228 GLN A N 1
ATOM 1710 C CA . GLN A 1 228 ? 13.969 0.804 -27.720 1.00 85.88 228 GLN A CA 1
ATOM 1711 C C . GLN A 1 228 ? 13.868 -0.522 -28.488 1.00 85.88 228 GLN A C 1
ATOM 1713 O O . GLN A 1 228 ? 13.602 -0.539 -29.688 1.00 85.88 228 GLN A O 1
ATOM 1718 N N . LEU A 1 229 ? 14.034 -1.642 -27.780 1.00 87.94 229 LEU A N 1
ATOM 1719 C CA . LEU A 1 229 ? 13.886 -2.988 -28.339 1.00 87.94 229 LEU A CA 1
ATOM 1720 C C . LEU A 1 229 ? 12.573 -3.648 -27.927 1.00 87.94 229 LEU A C 1
ATOM 1722 O O . LEU A 1 229 ? 11.905 -4.279 -28.741 1.00 87.94 229 LEU A O 1
ATOM 1726 N N . SER A 1 230 ? 12.220 -3.555 -26.646 1.00 92.19 230 SER A N 1
ATOM 1727 C CA . SER A 1 230 ? 11.045 -4.225 -26.091 1.00 92.19 230 SER A CA 1
ATOM 1728 C C . SER A 1 230 ? 10.591 -3.532 -24.816 1.00 92.19 230 SER A C 1
ATOM 1730 O O . SER A 1 230 ? 11.402 -2.964 -24.096 1.00 92.19 230 SER A O 1
ATOM 1732 N N . ARG A 1 231 ? 9.299 -3.632 -24.500 1.00 94.94 231 ARG A N 1
ATOM 1733 C CA . ARG A 1 231 ? 8.729 -3.170 -23.230 1.00 94.94 231 ARG A CA 1
ATOM 1734 C C . ARG A 1 231 ? 7.693 -4.156 -22.712 1.00 94.94 231 ARG A C 1
ATOM 1736 O O . ARG A 1 231 ? 7.006 -4.784 -23.518 1.00 94.94 231 ARG A O 1
ATOM 1743 N N . LYS A 1 232 ? 7.584 -4.298 -21.396 1.00 96.25 232 LYS A N 1
ATOM 1744 C CA . LYS A 1 232 ? 6.560 -5.115 -20.735 1.00 96.25 232 LYS A CA 1
ATOM 1745 C C . LYS A 1 232 ? 6.053 -4.424 -19.483 1.00 96.25 232 LYS A C 1
ATOM 1747 O O . LYS A 1 232 ? 6.812 -3.766 -18.782 1.00 96.25 232 LYS A O 1
ATOM 1752 N N . LEU A 1 233 ? 4.775 -4.636 -19.212 1.00 96.44 233 LEU A N 1
ATOM 1753 C CA . LEU A 1 233 ? 4.147 -4.310 -17.945 1.00 96.44 233 LEU A CA 1
ATOM 1754 C C . LEU A 1 233 ? 4.459 -5.426 -16.942 1.00 96.44 233 LEU A C 1
ATOM 1756 O O . LEU A 1 233 ? 4.324 -6.603 -17.285 1.00 96.44 233 LEU A O 1
ATOM 1760 N N . VAL A 1 234 ? 4.884 -5.073 -15.735 1.00 96.81 234 VAL A N 1
ATOM 1761 C CA . VAL A 1 234 ? 5.263 -6.027 -14.693 1.00 96.81 234 VAL A CA 1
ATOM 1762 C C . VAL A 1 234 ? 4.599 -5.626 -13.376 1.00 96.81 234 VAL A C 1
ATOM 1764 O O . VAL A 1 234 ? 4.959 -4.596 -12.807 1.00 96.81 234 VAL A O 1
ATOM 1767 N N . PRO A 1 235 ? 3.629 -6.410 -12.876 1.00 95.75 235 PRO A N 1
ATOM 1768 C CA . PRO A 1 235 ? 3.086 -6.206 -11.542 1.00 95.75 235 PRO A CA 1
ATOM 1769 C C . PRO A 1 235 ? 4.070 -6.733 -10.487 1.00 95.75 235 PRO A C 1
ATOM 1771 O O . PRO A 1 235 ? 4.552 -7.860 -10.598 1.00 95.75 235 PRO A O 1
ATOM 1774 N N . LEU A 1 236 ? 4.336 -5.945 -9.446 1.00 95.00 236 LEU A N 1
ATOM 1775 C CA . LEU A 1 236 ? 5.090 -6.361 -8.262 1.00 95.00 236 LEU A CA 1
ATOM 1776 C C . LEU A 1 236 ? 4.150 -6.342 -7.052 1.00 95.00 236 LEU A C 1
ATOM 1778 O O . LEU A 1 236 ? 3.716 -5.273 -6.627 1.00 95.00 236 LEU A O 1
ATOM 1782 N N . ARG A 1 237 ? 3.803 -7.526 -6.530 1.00 89.25 237 ARG A N 1
ATOM 1783 C CA . ARG A 1 237 ? 2.818 -7.684 -5.440 1.00 89.25 237 ARG A CA 1
ATOM 1784 C C . ARG A 1 237 ? 3.415 -8.223 -4.147 1.00 89.25 237 ARG A C 1
ATOM 1786 O O . ARG A 1 237 ? 2.935 -7.886 -3.073 1.00 89.25 237 ARG A O 1
ATOM 1793 N N . ASP A 1 238 ? 4.430 -9.069 -4.252 1.00 82.38 238 ASP A N 1
ATOM 1794 C CA . ASP A 1 238 ? 4.873 -9.944 -3.172 1.00 82.38 238 ASP A CA 1
ATOM 1795 C C . ASP A 1 238 ? 6.399 -10.059 -3.126 1.00 82.38 238 ASP A C 1
ATOM 1797 O O . ASP A 1 238 ? 6.980 -11.100 -3.417 1.00 82.38 238 ASP A O 1
ATOM 1801 N N . GLY A 1 239 ? 7.068 -8.968 -2.744 1.00 85.12 239 GLY A N 1
ATOM 1802 C CA . GLY A 1 239 ? 8.495 -8.944 -2.391 1.00 85.12 239 GLY A CA 1
ATOM 1803 C C . GLY A 1 239 ? 9.484 -9.201 -3.536 1.00 85.12 239 GLY A C 1
ATOM 1804 O O . GLY A 1 239 ? 10.598 -8.687 -3.488 1.00 85.12 239 GLY A O 1
ATOM 1805 N N . SER A 1 240 ? 9.111 -9.925 -4.593 1.00 93.00 240 SER A N 1
ATOM 1806 C CA . SER A 1 240 ? 9.938 -10.122 -5.778 1.00 93.00 240 SER A CA 1
ATOM 1807 C C . SER A 1 240 ? 9.120 -10.372 -7.044 1.00 93.00 240 SER A C 1
ATOM 1809 O O . SER A 1 240 ? 8.041 -10.949 -6.990 1.00 93.00 240 SER A O 1
ATOM 1811 N N . ALA A 1 241 ? 9.651 -9.966 -8.195 1.00 95.75 241 ALA A N 1
ATOM 1812 C CA . ALA A 1 241 ? 9.090 -10.296 -9.500 1.00 95.75 241 ALA A CA 1
ATOM 1813 C C . ALA A 1 241 ? 10.200 -10.678 -10.481 1.00 95.75 241 ALA A C 1
ATOM 1815 O O . ALA A 1 241 ? 11.311 -10.150 -10.424 1.00 95.75 241 ALA A O 1
ATOM 1816 N N . PHE A 1 242 ? 9.878 -11.576 -11.411 1.00 96.25 242 PHE A N 1
ATOM 1817 C CA . PHE A 1 242 ? 10.785 -12.026 -12.462 1.00 96.25 242 PHE A CA 1
ATOM 1818 C C . PHE A 1 242 ? 10.172 -11.724 -13.823 1.00 96.25 242 PHE A C 1
ATOM 1820 O O . PHE A 1 242 ? 9.041 -12.118 -14.109 1.00 96.25 242 PHE A O 1
ATOM 1827 N N . VAL A 1 243 ? 10.929 -11.055 -14.688 1.00 96.62 243 VAL A N 1
ATOM 1828 C CA . VAL A 1 243 ? 10.512 -10.785 -16.063 1.00 96.62 243 VAL A CA 1
ATOM 1829 C C . VAL A 1 243 ? 11.610 -11.191 -17.033 1.00 96.62 243 VAL A C 1
ATOM 1831 O O . VAL A 1 243 ? 12.764 -10.796 -16.906 1.00 96.62 243 VAL A O 1
ATOM 1834 N N . ALA A 1 244 ? 11.234 -11.984 -18.033 1.00 95.75 244 ALA A N 1
ATOM 1835 C CA . ALA A 1 244 ? 12.138 -12.417 -19.087 1.00 95.75 244 ALA A CA 1
ATOM 1836 C C . ALA A 1 244 ? 11.819 -11.709 -20.408 1.00 95.75 244 ALA A C 1
ATOM 1838 O O . ALA A 1 244 ? 10.661 -11.638 -20.846 1.00 95.75 244 ALA A O 1
ATOM 1839 N N . PHE A 1 245 ? 12.861 -11.240 -21.082 1.00 94.56 245 PHE A N 1
ATOM 1840 C CA . PHE A 1 245 ? 12.826 -10.703 -22.431 1.00 94.56 245 PHE A CA 1
ATOM 1841 C C . PHE A 1 245 ? 13.587 -11.631 -23.371 1.00 94.56 245 PHE A C 1
ATOM 1843 O O . PHE A 1 245 ? 14.694 -12.089 -23.083 1.00 94.56 245 PHE A O 1
ATOM 1850 N N . ARG A 1 246 ? 12.983 -11.896 -24.528 1.00 92.12 246 ARG A N 1
ATOM 1851 C CA . ARG A 1 246 ? 13.652 -12.535 -25.656 1.00 92.12 246 ARG A CA 1
ATOM 1852 C C . ARG A 1 246 ? 13.695 -11.520 -26.778 1.00 92.12 246 ARG A C 1
ATOM 1854 O O . ARG A 1 246 ? 12.661 -11.198 -27.357 1.00 92.12 246 ARG A O 1
ATOM 1861 N N . LEU A 1 247 ? 14.882 -10.993 -27.033 1.00 88.75 247 LEU A N 1
ATOM 1862 C CA . LEU A 1 247 ? 15.098 -10.073 -28.135 1.00 88.75 247 LEU A CA 1
ATOM 1863 C C . LEU A 1 247 ? 15.118 -10.866 -29.447 1.00 88.75 247 LEU A C 1
ATOM 1865 O O . LEU A 1 247 ? 15.585 -12.012 -29.446 1.00 88.75 247 LEU A O 1
ATOM 1869 N N . PRO A 1 248 ? 14.597 -10.306 -30.553 1.00 80.69 248 PRO A N 1
ATOM 1870 C CA . PRO A 1 248 ? 14.768 -10.922 -31.858 1.00 80.69 248 PRO A CA 1
ATOM 1871 C C . PRO A 1 248 ? 16.270 -11.067 -32.102 1.00 80.69 248 PRO A C 1
ATOM 1873 O O . PRO A 1 248 ? 16.999 -10.075 -32.100 1.00 80.69 248 PRO A O 1
ATOM 1876 N N . GLY A 1 249 ? 16.731 -12.314 -32.228 1.00 67.19 249 GLY A N 1
ATOM 1877 C CA . GLY A 1 249 ? 18.123 -12.584 -32.556 1.00 67.19 249 GLY A CA 1
ATOM 1878 C C . GLY A 1 249 ? 18.453 -11.890 -33.869 1.00 67.19 249 GLY A C 1
ATOM 1879 O O . GLY A 1 249 ? 17.620 -11.873 -34.781 1.00 67.19 249 GLY A O 1
ATOM 1880 N N . GLU A 1 250 ? 19.646 -11.308 -33.963 1.00 56.88 250 GLU A N 1
ATOM 1881 C CA . GLU A 1 250 ? 20.180 -10.934 -35.267 1.00 56.88 250 GLU A CA 1
ATOM 1882 C C . GLU A 1 250 ? 20.095 -12.190 -36.129 1.00 56.88 250 GLU A C 1
ATOM 1884 O O . GLU A 1 250 ? 20.645 -13.236 -35.774 1.00 56.88 250 GLU A O 1
ATOM 1889 N N . ARG A 1 251 ? 19.293 -12.140 -37.202 1.00 54.09 251 ARG A N 1
ATOM 1890 C CA . ARG A 1 251 ? 19.359 -13.183 -38.219 1.00 54.09 251 ARG A CA 1
ATOM 1891 C C . ARG A 1 251 ? 20.821 -13.207 -38.620 1.00 54.09 251 ARG A C 1
ATOM 1893 O O . ARG A 1 251 ? 21.293 -12.223 -39.178 1.00 54.09 251 ARG A O 1
ATOM 1900 N N . SER A 1 252 ? 21.520 -14.288 -38.285 1.00 50.22 252 SER A N 1
ATOM 1901 C CA . SER A 1 252 ? 22.801 -14.591 -38.899 1.00 50.22 252 SER A CA 1
ATOM 1902 C C . SER A 1 252 ? 22.547 -14.482 -40.393 1.00 50.22 252 SER A C 1
ATOM 1904 O O . SER A 1 252 ? 21.784 -15.286 -40.934 1.00 50.22 252 SER A O 1
ATOM 1906 N N . GLU A 1 253 ? 23.082 -13.445 -41.036 1.00 47.78 253 GLU A N 1
ATOM 1907 C CA . GLU A 1 253 ? 23.168 -13.433 -42.486 1.00 47.78 253 GLU A CA 1
ATOM 1908 C C . GLU A 1 253 ? 23.843 -14.753 -42.847 1.00 47.78 253 GLU A C 1
ATOM 1910 O O . GLU A 1 253 ? 24.942 -15.062 -42.377 1.00 47.78 253 GLU A O 1
ATOM 1915 N N . ALA A 1 254 ? 23.108 -15.613 -43.551 1.00 45.81 254 ALA A N 1
ATOM 1916 C CA . ALA A 1 254 ? 23.706 -16.801 -44.119 1.00 45.81 254 ALA A CA 1
ATOM 1917 C C . ALA A 1 254 ? 24.837 -16.309 -45.032 1.00 45.81 254 ALA A C 1
ATOM 1919 O O . ALA A 1 254 ? 24.605 -15.348 -45.772 1.00 45.81 254 ALA A O 1
ATOM 1920 N N . PRO A 1 255 ? 26.040 -16.903 -44.975 1.00 52.03 255 PRO A N 1
ATOM 1921 C CA . PRO A 1 255 ? 27.116 -16.505 -45.866 1.00 52.03 255 PRO A CA 1
ATOM 1922 C C . PRO A 1 255 ? 26.608 -16.627 -47.303 1.00 52.03 255 PRO A C 1
ATOM 1924 O O . PRO A 1 255 ? 26.195 -17.706 -47.733 1.00 52.03 255 PRO A O 1
ATOM 1927 N N . THR A 1 256 ? 26.562 -15.498 -48.008 1.00 58.06 256 THR A N 1
ATOM 1928 C CA . THR A 1 256 ? 26.266 -15.458 -49.437 1.00 58.06 256 THR A CA 1
ATOM 1929 C C . THR A 1 256 ? 27.298 -16.348 -50.142 1.00 58.06 256 THR A C 1
ATOM 1931 O O . THR A 1 256 ? 28.486 -16.199 -49.839 1.00 58.06 256 THR A O 1
ATOM 1934 N N . PRO A 1 257 ? 26.870 -17.306 -50.985 1.00 65.81 257 PRO A N 1
ATOM 1935 C CA . PRO A 1 257 ? 27.768 -18.257 -51.639 1.00 65.81 257 PRO A CA 1
ATOM 1936 C C . PRO A 1 257 ? 28.769 -17.586 -52.584 1.00 65.81 257 PRO A C 1
ATOM 1938 O O . PRO A 1 257 ? 28.430 -16.522 -53.156 1.00 65.81 257 PRO A O 1
#

Radius of gyration: 34.2 Å; chains: 1; bounding box: 118×36×109 Å

pLDDT: mean 88.1, std 13.26, range [45.44, 98.12]

Foldseek 3Di:
DDDDDDDPDDDDPPPPPQDPVNVVVVVVVVVVVVVVVVVVVVVVLQVVLLVQLLVLQVLLVCQFQNDVVVPDRHPCAQAVFGDPDSLCLQPVPPKDDWFLPPDDVSFIHIRPDVSDPDHSCVNQAGSCRAGWDFDRPFQRKIWAPGNVRDPPDPRIDIPPPDGHHQWAKEWEAEAQCPPFFKKKKKWGHHSRDIDIDIDGDPRDMDGRGGAHKIKIWMFTDDDDPTHTQDIDIWGDRGRYDYYYHYGDHDPPPDPDD

Sequence (257 aa):
MPECGFRRRMLPRAELGASLPELVILAFLVAVGLLGGVSAAQHATLRHRTEQTKKELRLIYRALMGDPAVDTFGFVGDLGELPARLEHLVVSGEYPAYTTSGHVLGVGMGWAGPYLAKTPEDVRLDEFGRAYSFDRDGDGQLRSSGADGLFGTRDDIVFPPSGSMCKGTLHVDVSGAGTAPVTVIVYGSSAGVESQRFASERPFVFEQVPLGLHVVEIRRGTGPESSQLSRKLVPLRDGSAFVAFRLPGERSEAPTP